Protein AF-A0A225VS26-F1 (afdb_monomer_lite)

Secondary structure (DSSP, 8-state):
-----------SHHHHHHHHHHHHHHHTT----EE------SSHHHHHHHHHHHHHH-B---S-SS---SEEEEEETTEEEEEEE------SSS----B---GGG--STT---EEEEEEEEE--TTS-PEEEEEEEEEESSHHHHHHHHHHHHHH---SS-EEEEETTS-EEGGGGGGGBTT-TTHHHHHHHHH--HHHHHHHHHHHHHHHHHHHTT-

pLDDT: mean 71.4, std 17.53, range [31.52, 94.75]

Foldseek 3Di:
DDDDDDDDDPPPPVVVVVVVVVVVVVVVPPPQPKDAAAFQDPDVVVVVVSLVVQLVFFDDDDPPPVPDPQWDFDDDPQDGPDIGGRDRDCPPDDRPPGGFDALVPPPDDQQFWKWWWFWDWDDDPPDDTDIRIGTDHTHNAPVVSLVVQVVCVVVDPPVTFIFMGTHRDMDGPVCRVCRTSPDPCNNVVCCVVVVCPVVVVVVVVVVVVVVVVVVVVD

Sequence (218 aa):
MSISLSSAKSRSAKSATDQLRKVAAAVYATEFTRFRVFGKFRNIDEALGLFRQICSVEKTAGVEDGRNCSRFAIYKEDEMTMALENYPSVNGDVEPKAAQFRAADLLQATGQRFACVSVSLQSSATCMEAIVVHVYQCFPTPQSAVRFARQVAATLLAPTALSIVPLFEWIALAELERFDARNNDLEQELERRGGSESTWKARKDAIKKSVVHKMANI

Radius of gyration: 24.78 Å; chains: 1; bounding box: 82×50×85 Å

Structure (mmCIF, N/CA/C/O backbone):
data_AF-A0A225VS26-F1
#
_entry.id   AF-A0A225VS26-F1
#
loop_
_atom_site.group_PDB
_atom_site.id
_atom_site.type_symbol
_atom_site.label_atom_id
_atom_site.label_alt_id
_atom_site.label_comp_id
_atom_site.label_asym_id
_atom_site.label_entity_id
_atom_site.label_seq_id
_atom_site.pdbx_PDB_ins_code
_atom_site.Cartn_x
_atom_site.Cartn_y
_atom_site.Cartn_z
_atom_site.occupancy
_atom_site.B_iso_or_equiv
_atom_site.auth_seq_id
_atom_site.auth_comp_id
_atom_site.auth_asym_id
_atom_site.auth_atom_id
_atom_site.pdbx_PDB_model_num
ATOM 1 N N . MET A 1 1 ? 67.094 -0.313 52.840 1.00 40.06 1 MET A N 1
ATOM 2 C CA . MET A 1 1 ? 66.867 -0.302 51.379 1.00 40.06 1 MET A CA 1
ATOM 3 C C . MET A 1 1 ? 65.411 -0.656 51.143 1.00 40.06 1 MET A C 1
ATOM 5 O O . MET A 1 1 ? 64.952 -1.663 51.664 1.00 40.06 1 MET A O 1
ATOM 9 N N . SER A 1 2 ? 64.678 0.247 50.504 1.00 36.38 2 SER A N 1
ATOM 10 C CA . SER A 1 2 ? 63.216 0.267 50.431 1.00 36.38 2 SER A CA 1
ATOM 11 C C . SER A 1 2 ? 62.681 -0.728 49.401 1.00 36.38 2 SER A C 1
ATOM 13 O O . SER A 1 2 ? 63.237 -0.866 48.315 1.00 36.38 2 SER A O 1
ATOM 15 N N . ILE A 1 3 ? 61.587 -1.398 49.751 1.00 41.69 3 ILE A N 1
ATOM 16 C CA . ILE A 1 3 ? 60.857 -2.364 48.925 1.00 41.69 3 ILE A CA 1
ATOM 17 C C . ILE A 1 3 ? 59.974 -1.592 47.934 1.00 41.69 3 ILE A C 1
ATOM 19 O O . ILE A 1 3 ? 59.278 -0.655 48.323 1.00 41.69 3 ILE A O 1
ATOM 23 N N . SER A 1 4 ? 59.975 -1.967 46.656 1.00 31.52 4 SER A N 1
ATOM 24 C CA . SER A 1 4 ? 59.017 -1.467 45.662 1.00 31.52 4 SER A CA 1
ATOM 25 C C . SER A 1 4 ? 58.711 -2.569 44.651 1.00 31.52 4 SER A C 1
ATOM 27 O O . SER A 1 4 ? 59.423 -2.730 43.666 1.00 31.52 4 SER A O 1
ATOM 29 N N . LEU A 1 5 ? 57.649 -3.341 44.903 1.00 38.31 5 LEU A N 1
ATOM 30 C CA . LEU A 1 5 ? 56.990 -4.150 43.877 1.00 38.31 5 LEU A CA 1
ATOM 31 C C . LEU A 1 5 ? 55.861 -3.314 43.269 1.00 38.31 5 LEU A C 1
ATOM 33 O O . LEU A 1 5 ? 54.817 -3.108 43.887 1.00 38.31 5 LEU A O 1
ATOM 37 N N . SER A 1 6 ? 56.085 -2.809 42.059 1.00 38.88 6 SER A N 1
ATOM 38 C CA . SER A 1 6 ? 55.058 -2.142 41.268 1.00 38.88 6 SER A CA 1
ATOM 39 C C . SER A 1 6 ? 54.195 -3.175 40.537 1.00 38.88 6 SER A C 1
ATOM 41 O O . SER A 1 6 ? 54.656 -4.001 39.754 1.00 38.88 6 SER A O 1
ATOM 43 N N . SER A 1 7 ? 52.900 -3.102 40.835 1.00 42.56 7 SER A N 1
ATOM 44 C CA . SER A 1 7 ? 51.795 -3.829 40.213 1.00 42.56 7 SER A CA 1
ATOM 45 C C . SER A 1 7 ? 51.720 -3.581 38.698 1.00 42.56 7 SER A C 1
ATOM 47 O O . SER A 1 7 ? 51.490 -2.456 38.242 1.00 42.56 7 SER A O 1
ATOM 49 N N . ALA A 1 8 ? 51.866 -4.645 37.904 1.00 41.88 8 ALA A N 1
ATOM 50 C CA . ALA A 1 8 ? 51.671 -4.617 36.459 1.00 41.88 8 ALA A CA 1
ATOM 51 C C . ALA A 1 8 ? 50.245 -5.061 36.072 1.00 41.88 8 ALA A C 1
ATOM 53 O O . ALA A 1 8 ? 49.958 -6.231 35.851 1.00 41.88 8 ALA A O 1
ATOM 54 N N . LYS A 1 9 ? 49.369 -4.053 35.969 1.00 40.75 9 LYS A N 1
ATOM 55 C CA . LYS A 1 9 ? 48.334 -3.835 34.933 1.00 40.75 9 LYS A CA 1
ATOM 56 C C . LYS A 1 9 ? 47.492 -5.037 34.449 1.00 40.75 9 LYS A C 1
ATOM 58 O O . LYS A 1 9 ? 47.758 -5.628 33.408 1.00 40.75 9 LYS A O 1
ATOM 63 N N . SER A 1 10 ? 46.296 -5.170 35.024 1.00 47.94 10 SER A N 1
ATOM 64 C CA . SER A 1 10 ? 45.122 -5.864 34.460 1.00 47.94 10 SER A CA 1
ATOM 65 C C . SER A 1 10 ? 44.340 -5.018 33.425 1.00 47.94 10 SER A C 1
ATOM 67 O O . SER A 1 10 ? 43.117 -4.898 33.480 1.00 47.94 10 SER A O 1
ATOM 69 N N . ARG A 1 11 ? 45.023 -4.390 32.454 1.00 48.00 11 ARG A N 1
ATOM 70 C CA . ARG A 1 11 ? 44.378 -3.467 31.482 1.00 48.00 11 ARG A CA 1
ATOM 71 C C . ARG A 1 11 ? 43.738 -4.133 30.250 1.00 48.00 11 ARG A C 1
ATOM 73 O O . ARG A 1 11 ? 43.089 -3.438 29.480 1.00 48.00 11 ARG A O 1
ATOM 80 N N . SER A 1 12 ? 43.875 -5.448 30.068 1.00 50.03 12 SER A N 1
ATOM 81 C CA . SER A 1 12 ? 43.410 -6.144 28.850 1.00 50.03 12 SER A CA 1
ATOM 82 C C . SER A 1 12 ? 41.930 -6.580 28.895 1.00 50.03 12 SER A C 1
ATOM 84 O O . SER A 1 12 ? 41.217 -6.489 27.898 1.00 50.03 12 SER A O 1
ATOM 86 N N . ALA A 1 13 ? 41.409 -6.963 30.067 1.00 48.75 13 ALA A N 1
ATOM 87 C CA . ALA A 1 13 ? 40.081 -7.586 30.177 1.00 48.75 13 ALA A CA 1
ATOM 88 C C . ALA A 1 13 ? 38.890 -6.620 29.980 1.00 48.75 13 ALA A C 1
ATOM 90 O O . ALA A 1 13 ? 37.834 -7.037 29.501 1.00 48.75 13 ALA A O 1
ATOM 91 N N . LYS A 1 14 ? 39.051 -5.325 30.302 1.00 48.38 14 LYS A N 1
ATOM 92 C CA . LYS A 1 14 ? 38.006 -4.302 30.076 1.00 48.38 14 LYS A CA 1
ATOM 93 C C . LYS A 1 14 ? 37.801 -3.993 28.587 1.00 48.38 14 LYS A C 1
ATOM 95 O O . LYS A 1 14 ? 36.677 -3.781 28.159 1.00 48.38 14 LYS A O 1
ATOM 100 N N . SER A 1 15 ? 38.867 -4.054 27.787 1.00 60.41 15 SER A N 1
ATOM 101 C CA . SER A 1 15 ? 38.802 -3.799 26.340 1.00 60.41 15 SER A CA 1
ATOM 102 C C . SER A 1 15 ? 38.049 -4.907 25.600 1.00 60.41 15 SER A C 1
ATOM 104 O O . SER A 1 15 ? 37.189 -4.625 24.772 1.00 60.41 15 SER A O 1
ATOM 106 N N . ALA A 1 16 ? 38.312 -6.172 25.945 1.00 55.41 16 ALA A N 1
ATOM 107 C CA . ALA A 1 16 ? 37.645 -7.316 25.324 1.00 55.41 16 ALA A CA 1
ATOM 108 C C . ALA A 1 16 ? 36.151 -7.385 25.676 1.00 55.41 16 ALA A C 1
ATOM 110 O O . ALA A 1 16 ? 35.332 -7.702 24.823 1.00 55.41 16 ALA A O 1
ATOM 111 N N . THR A 1 17 ? 35.773 -7.040 26.910 1.00 58.41 17 THR A N 1
ATOM 112 C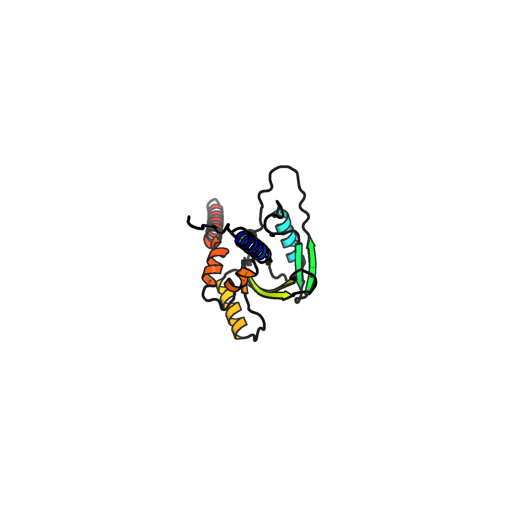 CA . THR A 1 17 ? 34.362 -6.996 27.326 1.00 58.41 17 THR A CA 1
ATOM 113 C C . THR A 1 17 ? 33.609 -5.811 26.727 1.00 58.41 17 THR A C 1
ATOM 115 O O . THR A 1 17 ? 32.454 -5.976 26.348 1.00 58.41 17 THR A O 1
ATOM 118 N N . ASP A 1 18 ? 34.249 -4.652 26.549 1.00 55.34 18 ASP A N 1
ATOM 119 C CA . ASP A 1 18 ? 33.650 -3.523 25.827 1.00 55.34 18 ASP A CA 1
ATOM 120 C C . ASP A 1 18 ? 33.575 -3.771 24.313 1.00 55.34 18 ASP A C 1
ATOM 122 O O . ASP A 1 18 ? 32.610 -3.350 23.677 1.00 55.34 18 ASP A O 1
ATOM 126 N N . GLN A 1 19 ? 34.530 -4.505 23.733 1.00 60.34 19 GLN A N 1
ATOM 127 C CA . GLN A 1 19 ? 34.449 -4.980 22.350 1.00 60.34 19 GLN A CA 1
ATOM 128 C C . GLN A 1 19 ? 33.346 -6.020 22.180 1.00 60.34 19 GLN A C 1
ATOM 130 O O . GLN A 1 19 ? 32.545 -5.879 21.269 1.00 60.34 19 GLN A O 1
ATOM 135 N N . LEU A 1 20 ? 33.226 -7.000 23.078 1.00 55.78 20 LEU A N 1
ATOM 136 C CA . LEU A 1 20 ? 32.129 -7.968 23.058 1.00 55.78 20 LEU A CA 1
ATOM 137 C C . LEU A 1 20 ? 30.778 -7.303 23.321 1.00 55.78 20 LEU A C 1
ATOM 139 O O . LEU A 1 20 ? 29.797 -7.711 22.721 1.00 55.78 20 LEU A O 1
ATOM 143 N N . ARG A 1 21 ? 30.708 -6.246 24.142 1.00 55.06 21 ARG A N 1
ATOM 144 C CA . ARG A 1 21 ? 29.482 -5.459 24.340 1.00 55.06 21 ARG A CA 1
ATOM 145 C C . ARG A 1 21 ? 29.160 -4.588 23.123 1.00 55.06 21 ARG A C 1
ATOM 147 O O . ARG A 1 21 ? 27.991 -4.465 22.792 1.00 55.06 21 ARG A O 1
ATOM 154 N N . LYS A 1 22 ? 30.158 -4.037 22.419 1.00 51.69 22 LYS A N 1
ATOM 155 C CA . LYS A 1 22 ? 29.975 -3.351 21.124 1.00 51.69 22 LYS A CA 1
ATOM 156 C C . LYS A 1 22 ? 29.570 -4.307 20.008 1.00 51.69 22 LYS A C 1
ATOM 158 O O . LYS A 1 22 ? 28.721 -3.951 19.208 1.00 51.69 22 LYS A O 1
ATOM 163 N N . VAL A 1 23 ? 30.153 -5.502 19.964 1.00 51.91 23 VAL A N 1
ATOM 164 C CA . VAL A 1 23 ? 29.809 -6.555 19.003 1.00 51.91 23 VAL A CA 1
ATOM 165 C C . VAL A 1 23 ? 28.427 -7.110 19.327 1.00 51.91 23 VAL A C 1
ATOM 167 O O . VAL A 1 23 ? 27.612 -7.206 18.429 1.00 51.91 23 VAL A O 1
ATOM 170 N N . ALA A 1 24 ? 28.098 -7.357 20.596 1.00 46.38 24 ALA A N 1
ATOM 171 C CA . ALA A 1 24 ? 26.749 -7.733 21.011 1.00 46.38 24 ALA A CA 1
ATOM 172 C C . ALA A 1 24 ? 25.741 -6.617 20.700 1.00 46.38 24 ALA A C 1
ATOM 174 O O . ALA A 1 24 ? 24.698 -6.899 20.134 1.00 46.38 24 ALA A O 1
ATOM 175 N N . ALA A 1 25 ? 26.057 -5.346 20.969 1.00 47.25 25 ALA A N 1
ATOM 176 C CA . ALA A 1 25 ? 25.207 -4.214 20.592 1.00 47.25 25 ALA A CA 1
ATOM 177 C C . ALA A 1 25 ? 25.072 -4.046 19.067 1.00 47.25 25 ALA A C 1
ATOM 179 O O . ALA A 1 25 ? 24.022 -3.619 18.607 1.00 47.25 25 ALA A O 1
ATOM 180 N N . ALA A 1 26 ? 26.091 -4.409 18.281 1.00 46.53 26 ALA A N 1
ATOM 181 C CA . ALA A 1 26 ? 26.009 -4.465 16.821 1.00 46.53 26 ALA A CA 1
ATOM 182 C C . ALA A 1 26 ? 25.180 -5.669 16.330 1.00 46.53 26 ALA A C 1
ATOM 184 O O . ALA A 1 26 ? 24.470 -5.563 15.334 1.00 46.53 26 ALA A O 1
ATOM 185 N N . VAL A 1 27 ? 25.214 -6.789 17.058 1.00 43.41 27 VAL A N 1
ATOM 186 C CA . VAL A 1 27 ? 24.408 -7.992 16.797 1.00 43.41 27 VAL A CA 1
ATOM 187 C C . VAL A 1 27 ? 22.938 -7.778 17.193 1.00 43.41 27 VAL A C 1
ATOM 189 O O . VAL A 1 27 ? 22.059 -8.272 16.503 1.00 43.41 27 VAL A O 1
ATOM 192 N N . TYR A 1 28 ? 22.644 -6.959 18.209 1.00 41.62 28 TYR A N 1
ATOM 193 C CA . TYR A 1 28 ? 21.277 -6.550 18.578 1.00 41.62 28 TYR A CA 1
ATOM 194 C C . TYR A 1 28 ? 20.742 -5.340 17.782 1.00 41.62 28 TYR A C 1
ATOM 196 O O . TYR A 1 28 ? 19.640 -4.873 18.055 1.00 41.62 28 TYR A O 1
ATOM 204 N N . ALA A 1 29 ? 21.495 -4.813 16.808 1.00 44.03 29 ALA A N 1
ATOM 205 C CA . ALA A 1 29 ? 21.117 -3.636 16.013 1.00 44.03 29 ALA A CA 1
ATOM 206 C C . ALA A 1 29 ? 20.951 -3.932 14.510 1.00 44.03 29 ALA A C 1
ATOM 208 O O . ALA A 1 29 ? 21.054 -3.020 13.690 1.00 44.03 29 ALA A O 1
ATOM 209 N N . THR A 1 30 ? 20.725 -5.193 14.128 1.00 46.78 30 THR A N 1
ATOM 210 C CA . THR A 1 30 ? 20.613 -5.607 12.715 1.00 46.78 30 THR A CA 1
ATOM 211 C C . THR A 1 30 ? 19.291 -6.282 12.348 1.00 46.78 30 THR A C 1
ATOM 213 O O . THR A 1 30 ? 19.215 -6.960 11.331 1.00 46.78 30 THR A O 1
ATOM 216 N N . GLU A 1 31 ? 18.205 -6.017 13.074 1.00 52.66 31 GLU A N 1
ATOM 217 C CA . GLU A 1 31 ? 16.851 -6.309 12.579 1.00 52.66 31 GLU A CA 1
ATOM 218 C C . GLU A 1 31 ? 16.218 -5.043 11.995 1.00 52.66 31 GLU A C 1
ATOM 220 O O . GLU A 1 31 ? 15.354 -4.390 12.575 1.00 52.66 31 GLU A O 1
ATOM 225 N N . PHE A 1 32 ? 16.668 -4.665 10.796 1.00 60.31 32 PHE A N 1
ATOM 226 C CA . PHE A 1 32 ? 15.972 -3.666 9.984 1.00 60.31 32 PHE A CA 1
ATOM 227 C C . PHE A 1 32 ? 14.863 -4.338 9.178 1.00 60.31 32 PHE A C 1
ATOM 229 O O . PHE A 1 32 ? 14.854 -4.250 7.947 1.00 60.31 32 PHE A O 1
ATOM 236 N N . THR A 1 33 ? 13.933 -5.027 9.841 1.00 76.62 33 THR A N 1
ATOM 237 C CA . THR A 1 33 ? 12.775 -5.572 9.135 1.00 76.62 33 THR A CA 1
ATOM 238 C C . THR A 1 33 ? 11.993 -4.387 8.562 1.00 76.62 33 THR A C 1
ATOM 240 O O . THR A 1 33 ? 11.572 -3.465 9.272 1.00 76.62 33 THR A O 1
ATOM 243 N N . ARG A 1 34 ? 11.898 -4.346 7.233 1.00 82.12 34 ARG A N 1
ATOM 244 C CA . ARG A 1 34 ? 11.289 -3.261 6.463 1.00 82.12 34 ARG A CA 1
ATOM 245 C C . ARG A 1 34 ? 10.171 -3.824 5.611 1.00 82.12 34 ARG A C 1
ATOM 247 O O . ARG A 1 34 ? 10.271 -4.931 5.094 1.00 82.12 34 ARG A O 1
ATOM 254 N N . PHE A 1 35 ? 9.132 -3.029 5.417 1.00 86.00 35 PHE A N 1
ATOM 255 C CA . PHE A 1 35 ? 8.027 -3.369 4.533 1.00 86.00 35 PHE A CA 1
ATOM 256 C C . PHE A 1 35 ? 7.648 -2.173 3.661 1.00 86.00 35 PHE A C 1
ATOM 258 O O . PHE A 1 35 ? 8.088 -1.045 3.882 1.00 86.00 35 PHE A O 1
ATOM 265 N N . ARG A 1 36 ? 6.835 -2.439 2.642 1.00 87.56 36 ARG A N 1
ATOM 266 C CA . ARG A 1 36 ? 6.352 -1.464 1.667 1.00 87.56 36 ARG A CA 1
ATOM 267 C C . ARG A 1 36 ? 4.917 -1.807 1.317 1.00 87.56 36 ARG A C 1
ATOM 269 O O . ARG A 1 36 ? 4.586 -2.976 1.141 1.00 87.56 36 ARG A O 1
ATOM 276 N N . VAL A 1 37 ? 4.080 -0.786 1.171 1.00 90.00 37 VAL A N 1
ATOM 277 C CA . VAL A 1 37 ? 2.688 -0.949 0.743 1.00 90.00 37 VAL A CA 1
ATOM 278 C C . VAL A 1 37 ? 2.526 -0.353 -0.646 1.00 90.00 37 VAL A C 1
ATOM 280 O O . VAL A 1 37 ? 2.965 0.764 -0.910 1.00 90.00 37 VAL A O 1
ATOM 283 N N . PHE A 1 38 ? 1.905 -1.113 -1.541 1.00 87.56 38 PHE A N 1
ATOM 284 C CA . PHE A 1 38 ? 1.703 -0.724 -2.940 1.00 87.56 38 PHE A CA 1
ATOM 285 C C . PHE A 1 38 ? 0.286 -0.240 -3.229 1.00 87.56 38 PHE A C 1
ATOM 287 O O . PHE A 1 38 ? 0.066 0.514 -4.172 1.00 87.56 38 PHE A O 1
ATOM 294 N N . GLY A 1 39 ? -0.672 -0.661 -2.406 1.00 88.25 39 GLY A N 1
ATOM 295 C CA . GLY A 1 39 ? -2.071 -0.283 -2.519 1.00 88.25 39 GLY A CA 1
ATOM 296 C C . GLY A 1 39 ? -2.995 -1.367 -1.978 1.00 88.25 39 GLY A C 1
ATOM 297 O O . GLY A 1 39 ? -2.544 -2.399 -1.481 1.00 88.25 39 GLY A O 1
ATOM 298 N N . LYS A 1 40 ? -4.300 -1.116 -2.099 1.00 86.62 40 LYS A N 1
ATOM 299 C CA . LYS A 1 40 ? -5.371 -2.075 -1.825 1.00 86.62 40 LYS A CA 1
ATOM 300 C C . LYS A 1 40 ? -6.192 -2.252 -3.096 1.00 86.62 40 LYS A C 1
ATOM 302 O O . LYS A 1 40 ? -6.970 -1.368 -3.452 1.00 86.62 40 LYS A O 1
ATOM 307 N N . PHE A 1 41 ? -6.010 -3.382 -3.770 1.00 83.00 41 PHE A N 1
ATOM 308 C CA . PHE A 1 41 ? -6.662 -3.679 -5.045 1.00 83.00 41 PHE A CA 1
ATOM 309 C C . PHE A 1 41 ? -7.837 -4.620 -4.818 1.00 83.00 41 PHE A C 1
ATOM 311 O O . PHE A 1 41 ? -7.721 -5.605 -4.093 1.00 83.00 41 PHE A O 1
ATOM 318 N N . ARG A 1 42 ? -8.981 -4.310 -5.431 1.00 82.25 42 ARG A N 1
ATOM 319 C CA . ARG A 1 42 ? -10.130 -5.231 -5.463 1.00 82.25 42 ARG A CA 1
ATOM 320 C C . ARG A 1 42 ? -10.009 -6.227 -6.612 1.00 82.25 42 ARG A C 1
ATOM 322 O O . ARG A 1 42 ? -10.526 -7.334 -6.509 1.00 82.25 42 ARG A O 1
ATOM 329 N N . ASN A 1 43 ? -9.343 -5.817 -7.690 1.00 85.19 43 ASN A N 1
ATOM 330 C CA . ASN A 1 43 ? -9.121 -6.621 -8.879 1.00 85.19 43 ASN A CA 1
ATOM 331 C C . ASN A 1 43 ? -7.655 -7.082 -8.942 1.00 85.19 43 ASN A C 1
ATOM 333 O O . 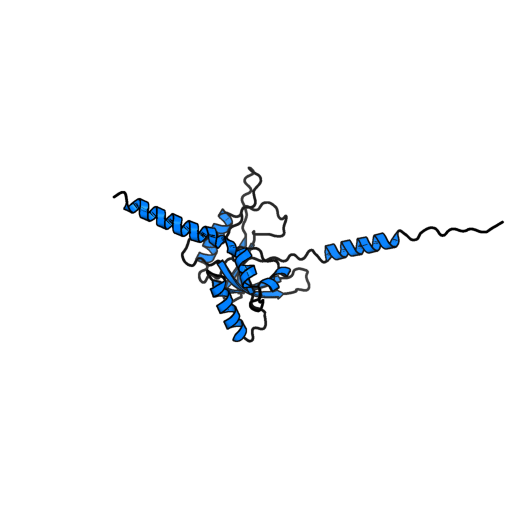ASN A 1 43 ? -6.732 -6.271 -8.860 1.00 85.19 43 ASN A O 1
ATOM 337 N N . ILE A 1 44 ? -7.448 -8.387 -9.113 1.00 86.88 44 ILE A N 1
ATOM 338 C CA . ILE A 1 44 ? -6.122 -8.989 -9.271 1.00 86.88 44 ILE A CA 1
ATOM 339 C C . ILE A 1 44 ? -5.395 -8.475 -10.521 1.00 86.88 44 ILE A C 1
ATOM 341 O O . ILE A 1 44 ? -4.183 -8.286 -10.479 1.00 86.88 44 ILE A O 1
ATOM 345 N N . ASP A 1 4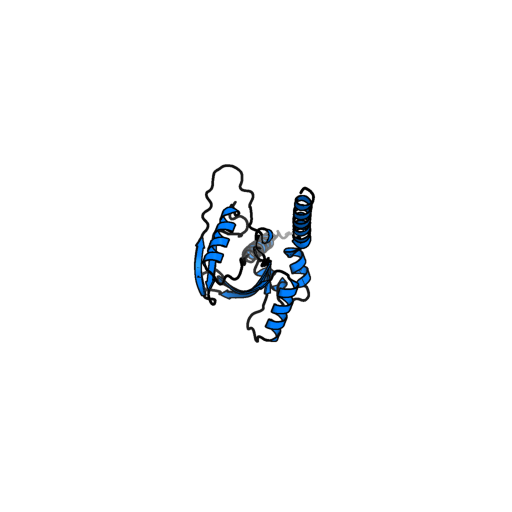5 ? -6.117 -8.160 -11.599 1.00 89.62 45 ASP A N 1
ATOM 346 C CA . ASP A 1 45 ? -5.528 -7.638 -12.836 1.00 89.62 45 ASP A CA 1
ATOM 347 C C . ASP A 1 45 ? -4.895 -6.257 -12.631 1.00 89.62 45 ASP A C 1
ATOM 349 O O . ASP A 1 45 ? -3.851 -5.960 -13.212 1.00 89.62 45 ASP A O 1
ATOM 353 N N . GLU A 1 46 ? -5.478 -5.427 -11.760 1.00 86.56 46 GLU A N 1
ATOM 354 C CA . GLU A 1 46 ? -4.901 -4.133 -11.379 1.00 86.56 46 GLU A CA 1
ATOM 355 C C . GLU A 1 46 ? -3.599 -4.328 -10.594 1.00 86.56 46 GLU A C 1
ATOM 357 O O . GLU A 1 46 ? -2.602 -3.662 -10.879 1.00 86.56 46 GLU A O 1
ATOM 362 N N . ALA A 1 47 ? -3.582 -5.279 -9.652 1.00 88.25 47 ALA A N 1
ATOM 363 C CA . ALA A 1 47 ? -2.386 -5.615 -8.883 1.00 88.25 47 ALA A CA 1
ATOM 364 C C . ALA A 1 47 ? -1.265 -6.157 -9.788 1.00 88.25 47 ALA A C 1
ATOM 366 O O . ALA A 1 47 ? -0.114 -5.736 -9.669 1.00 88.25 47 ALA A O 1
ATOM 367 N N . LEU A 1 48 ? -1.602 -7.035 -10.740 1.00 90.62 48 LEU A N 1
ATOM 368 C CA . LEU A 1 48 ? -0.665 -7.559 -11.737 1.00 90.62 48 LEU A CA 1
ATOM 369 C C . LEU A 1 48 ? -0.167 -6.467 -12.690 1.00 90.62 48 LEU A C 1
ATOM 371 O O . LEU A 1 48 ? 1.018 -6.427 -13.023 1.00 90.62 48 LEU A O 1
ATOM 375 N N . GLY A 1 49 ? -1.051 -5.568 -13.124 1.00 89.81 49 GLY A N 1
ATOM 376 C CA . GLY A 1 49 ? -0.692 -4.408 -13.935 1.00 89.81 49 GLY A CA 1
ATOM 377 C C . GLY A 1 49 ? 0.312 -3.507 -13.219 1.00 89.81 49 GLY A C 1
ATOM 378 O O . GLY A 1 49 ? 1.333 -3.142 -13.804 1.00 89.81 49 GLY A O 1
ATOM 379 N N . LEU A 1 50 ? 0.069 -3.214 -11.939 1.00 87.44 50 LEU A N 1
ATOM 380 C CA . LEU A 1 50 ? 0.980 -2.421 -11.120 1.00 87.44 50 LEU A CA 1
ATOM 381 C C . LEU A 1 50 ? 2.319 -3.135 -10.898 1.00 87.44 50 LEU A C 1
ATOM 383 O O . LEU A 1 50 ? 3.365 -2.513 -11.068 1.00 87.44 50 LEU A O 1
ATOM 387 N N . PHE A 1 51 ? 2.306 -4.436 -10.588 1.00 88.81 51 PHE A N 1
ATOM 388 C CA . PHE A 1 51 ? 3.529 -5.235 -10.459 1.00 88.81 51 PHE A CA 1
ATOM 389 C C . PHE A 1 51 ? 4.405 -5.121 -11.715 1.00 88.81 51 PHE A C 1
ATOM 391 O O . PHE A 1 51 ? 5.584 -4.793 -11.607 1.00 88.81 51 PHE A O 1
ATOM 398 N N . ARG A 1 52 ? 3.826 -5.258 -12.916 1.00 89.12 52 ARG A N 1
ATOM 399 C CA . ARG A 1 52 ? 4.566 -5.090 -14.183 1.00 89.12 52 ARG A CA 1
ATOM 400 C C . ARG A 1 52 ? 5.158 -3.687 -14.347 1.00 89.12 52 ARG A C 1
ATOM 402 O O . ARG A 1 52 ? 6.289 -3.562 -14.810 1.00 89.12 52 ARG A O 1
ATOM 409 N N . GLN A 1 53 ? 4.424 -2.637 -13.967 1.00 87.38 53 GLN A N 1
ATOM 410 C CA . GLN A 1 53 ? 4.942 -1.262 -13.998 1.00 87.38 53 GLN A CA 1
ATOM 411 C C . GLN A 1 53 ? 6.150 -1.105 -13.072 1.00 87.38 53 GLN A C 1
ATOM 413 O O . GLN A 1 53 ? 7.163 -0.537 -13.476 1.00 87.38 53 GLN A O 1
ATOM 418 N N . ILE A 1 54 ? 6.076 -1.662 -11.864 1.00 85.94 54 ILE A N 1
ATOM 419 C CA . ILE A 1 54 ? 7.180 -1.627 -10.905 1.00 85.94 54 ILE A CA 1
ATOM 420 C C . ILE A 1 54 ? 8.384 -2.385 -11.458 1.00 85.94 54 ILE A C 1
ATOM 422 O O . ILE A 1 54 ? 9.473 -1.821 -11.493 1.00 85.94 54 ILE A O 1
ATOM 426 N N . CYS A 1 55 ? 8.195 -3.598 -11.984 1.00 86.00 55 CYS A N 1
ATOM 427 C CA . CYS A 1 55 ? 9.272 -4.380 -12.598 1.00 86.00 55 CYS A CA 1
ATOM 428 C C . CYS A 1 55 ? 9.933 -3.672 -13.790 1.00 86.00 55 CYS A C 1
ATOM 430 O O . CYS A 1 55 ? 11.119 -3.866 -14.029 1.00 86.00 55 CYS A O 1
ATOM 432 N N . SER A 1 56 ? 9.195 -2.837 -14.530 1.00 84.81 56 SER A N 1
ATOM 433 C CA . SER A 1 56 ? 9.763 -2.072 -15.650 1.00 84.81 56 SER A CA 1
ATOM 434 C C . SER A 1 56 ? 10.713 -0.949 -15.211 1.00 84.81 56 SER A C 1
ATOM 436 O O . SER A 1 56 ? 11.580 -0.536 -15.984 1.00 84.81 56 SER A O 1
ATOM 438 N N . VAL A 1 57 ? 10.558 -0.459 -13.976 1.00 80.88 57 VAL A N 1
ATOM 439 C CA . VAL A 1 57 ? 11.335 0.656 -13.417 1.00 80.88 57 VAL A CA 1
ATOM 440 C C . VAL A 1 57 ? 12.420 0.155 -12.473 1.00 80.88 57 VAL A C 1
ATOM 442 O O . VAL A 1 57 ? 13.550 0.641 -12.524 1.00 80.88 57 VAL A O 1
ATOM 445 N N . GLU A 1 58 ? 12.090 -0.801 -11.607 1.00 80.38 58 GLU A N 1
ATOM 446 C CA . GLU A 1 58 ? 12.979 -1.264 -10.550 1.00 80.38 58 GLU A CA 1
ATOM 447 C C . GLU A 1 58 ? 14.059 -2.190 -11.096 1.00 80.38 58 GLU A C 1
ATOM 449 O O . GLU A 1 58 ? 13.840 -3.371 -11.360 1.00 80.38 58 GLU A O 1
ATOM 454 N N . LYS A 1 59 ? 15.256 -1.617 -11.237 1.00 72.75 59 LYS A N 1
ATOM 455 C CA . LYS A 1 59 ? 16.487 -2.325 -11.578 1.00 72.75 59 LYS A CA 1
ATOM 456 C C . LYS A 1 59 ? 17.294 -2.495 -10.302 1.00 72.75 59 LYS A C 1
ATOM 458 O O . LYS A 1 59 ? 17.761 -1.516 -9.720 1.00 72.75 59 LYS A O 1
ATOM 463 N N . THR A 1 60 ? 17.403 -3.728 -9.832 1.00 62.66 60 THR A N 1
ATOM 464 C CA . THR A 1 60 ? 18.068 -4.038 -8.569 1.00 62.66 60 THR A CA 1
ATOM 465 C C . THR A 1 60 ? 19.581 -3.966 -8.762 1.00 62.66 60 THR A C 1
ATOM 467 O O . THR A 1 60 ? 20.157 -4.794 -9.461 1.00 62.66 60 THR A O 1
ATOM 470 N N . ALA A 1 61 ? 20.236 -2.990 -8.139 1.00 51.50 61 ALA A N 1
ATOM 471 C CA . ALA A 1 61 ? 21.663 -3.068 -7.855 1.00 51.50 61 ALA A CA 1
ATOM 472 C C . ALA A 1 61 ? 21.823 -3.471 -6.400 1.00 51.50 61 ALA A C 1
ATOM 474 O O . ALA A 1 61 ? 21.449 -2.687 -5.537 1.00 51.50 61 ALA A O 1
ATOM 475 N N . GLY A 1 62 ? 22.361 -4.669 -6.164 1.00 52.00 62 GLY A N 1
ATOM 476 C CA . GLY A 1 62 ? 22.905 -5.080 -4.871 1.00 52.00 62 GLY A CA 1
ATOM 477 C C . GLY A 1 62 ? 21.891 -5.181 -3.727 1.00 52.00 62 GLY A C 1
ATOM 478 O O . GLY A 1 62 ? 21.110 -4.283 -3.433 1.00 52.00 62 GLY A O 1
ATOM 479 N N . VAL A 1 63 ? 21.939 -6.284 -2.991 1.00 53.41 63 VAL A N 1
ATOM 480 C CA . VAL A 1 63 ? 21.222 -6.445 -1.716 1.00 53.41 63 VAL A CA 1
ATOM 481 C C . VAL A 1 63 ? 21.967 -5.663 -0.618 1.00 53.41 63 VAL A C 1
ATOM 483 O O . VAL A 1 63 ? 22.298 -6.215 0.421 1.00 53.41 63 VAL A O 1
ATOM 486 N N . GLU A 1 64 ? 22.311 -4.394 -0.849 1.00 52.81 64 GLU A N 1
ATOM 487 C CA . GLU A 1 64 ? 23.225 -3.670 0.052 1.00 52.81 64 GLU A CA 1
ATOM 488 C C . GLU A 1 64 ? 22.526 -2.943 1.209 1.00 52.81 64 GLU A C 1
ATOM 490 O O . GLU A 1 64 ? 23.195 -2.485 2.120 1.00 52.81 64 GLU A O 1
ATOM 495 N N . ASP A 1 65 ? 21.189 -2.909 1.265 1.00 55.00 65 ASP A N 1
ATOM 496 C CA . ASP A 1 65 ? 20.475 -2.128 2.295 1.00 55.00 65 ASP A CA 1
ATOM 497 C C . ASP A 1 65 ? 19.182 -2.781 2.826 1.00 55.00 65 ASP A C 1
ATOM 499 O O . ASP A 1 65 ? 18.281 -2.102 3.331 1.00 55.00 65 ASP A O 1
ATOM 503 N N . GLY A 1 66 ? 19.013 -4.099 2.674 1.00 56.44 66 GLY A N 1
ATOM 504 C CA . GLY A 1 66 ? 17.784 -4.787 3.111 1.00 56.44 66 GLY A CA 1
ATOM 505 C C . GLY A 1 66 ? 16.513 -4.338 2.365 1.00 56.44 66 GLY A C 1
ATOM 506 O O . GLY A 1 66 ? 15.398 -4.583 2.816 1.00 56.44 66 GLY A O 1
ATOM 507 N N . ARG A 1 67 ? 16.664 -3.666 1.216 1.00 67.25 67 ARG A N 1
ATOM 508 C CA . ARG A 1 67 ? 15.576 -3.226 0.325 1.00 67.25 67 ARG A CA 1
ATOM 509 C C . ARG A 1 67 ? 15.362 -4.245 -0.788 1.00 67.25 67 ARG A C 1
ATOM 511 O O . ARG A 1 67 ? 15.525 -3.934 -1.965 1.00 67.25 67 ARG A O 1
ATOM 518 N N . ASN A 1 68 ? 15.046 -5.483 -0.416 1.00 71.19 68 ASN A N 1
ATOM 519 C CA . ASN A 1 68 ? 14.748 -6.503 -1.411 1.00 71.19 68 ASN A CA 1
ATOM 520 C C . ASN A 1 68 ? 13.366 -6.239 -2.030 1.00 71.19 68 ASN A C 1
ATOM 522 O O . ASN A 1 68 ? 12.339 -6.504 -1.411 1.00 71.19 68 ASN A O 1
ATOM 526 N N . CYS A 1 69 ? 13.345 -5.720 -3.256 1.00 73.06 69 CYS A N 1
ATOM 527 C CA . CYS A 1 69 ? 12.128 -5.526 -4.037 1.00 73.06 69 CYS A CA 1
ATOM 528 C C . CYS A 1 69 ? 11.810 -6.696 -4.978 1.00 73.06 69 CYS A C 1
ATOM 530 O O . CYS A 1 69 ? 10.987 -6.536 -5.873 1.00 73.06 69 CYS A O 1
ATOM 532 N N . SER A 1 70 ? 12.445 -7.862 -4.817 1.00 77.31 70 SER A N 1
ATOM 533 C CA . SER A 1 70 ? 12.141 -9.012 -5.666 1.00 77.31 70 SER A CA 1
ATOM 534 C C . SER A 1 70 ? 10.769 -9.595 -5.352 1.00 77.31 70 SER A C 1
ATOM 536 O O . SER A 1 70 ? 10.114 -10.048 -6.274 1.00 77.31 70 SER A O 1
ATOM 538 N N . ARG A 1 71 ? 10.283 -9.558 -4.104 1.00 82.75 71 ARG A N 1
ATOM 539 C CA . ARG A 1 71 ? 9.053 -10.263 -3.697 1.00 82.75 71 ARG A CA 1
ATOM 540 C C . ARG A 1 71 ? 7.896 -9.337 -3.353 1.00 82.75 71 ARG A C 1
ATOM 542 O O . ARG A 1 71 ? 8.062 -8.345 -2.649 1.00 82.75 71 ARG A O 1
ATOM 549 N N . PHE A 1 72 ? 6.705 -9.728 -3.795 1.00 87.00 72 PHE A N 1
ATOM 550 C CA . PHE A 1 72 ? 5.451 -9.013 -3.584 1.00 87.00 72 PHE A CA 1
ATOM 551 C C . PHE A 1 72 ? 4.391 -10.002 -3.127 1.00 87.00 72 PHE A C 1
ATOM 553 O O . PHE A 1 72 ? 4.073 -10.945 -3.845 1.00 87.00 72 PHE A O 1
ATOM 560 N N . ALA A 1 73 ? 3.821 -9.776 -1.950 1.00 88.00 73 ALA A N 1
ATOM 561 C CA . ALA A 1 73 ? 2.686 -10.549 -1.471 1.00 88.00 73 ALA A CA 1
ATOM 562 C C . ALA A 1 73 ? 1.379 -9.840 -1.848 1.00 88.00 73 ALA A C 1
ATOM 564 O O . ALA A 1 73 ? 1.245 -8.627 -1.671 1.00 88.00 73 ALA A O 1
ATOM 565 N N . ILE A 1 74 ? 0.416 -10.601 -2.359 1.00 87.38 74 ILE A N 1
ATOM 566 C CA . ILE A 1 74 ? -0.934 -10.137 -2.671 1.00 87.38 74 ILE A CA 1
ATOM 567 C C . ILE A 1 74 ? -1.895 -10.801 -1.699 1.00 87.38 74 ILE A C 1
ATOM 569 O O . ILE A 1 74 ? -1.967 -12.027 -1.602 1.00 87.38 74 ILE A O 1
ATOM 573 N N . TYR A 1 75 ? -2.651 -9.960 -1.004 1.00 83.50 75 TYR A N 1
ATOM 574 C CA . TYR A 1 75 ? -3.639 -10.372 -0.022 1.00 83.50 75 TYR A CA 1
ATOM 575 C C . TYR A 1 75 ? -5.050 -10.132 -0.549 1.00 83.50 75 TYR A C 1
ATOM 577 O O . TYR A 1 75 ? -5.308 -9.134 -1.228 1.00 83.50 75 TYR A O 1
ATOM 585 N N . LYS A 1 76 ? -5.965 -11.027 -0.189 1.00 82.88 76 LYS A N 1
ATOM 586 C CA . LYS A 1 76 ? -7.407 -10.861 -0.361 1.00 82.88 76 LYS A CA 1
ATOM 587 C C . LYS A 1 76 ? -8.065 -11.299 0.939 1.00 82.88 76 LYS A C 1
ATOM 589 O O . LYS A 1 76 ? -7.775 -12.391 1.400 1.00 82.88 76 LYS A O 1
ATOM 594 N N . GLU A 1 77 ? -8.926 -10.452 1.507 1.00 80.88 77 GLU A N 1
ATOM 595 C CA . GLU A 1 77 ? -9.612 -10.756 2.780 1.00 80.88 77 GLU A CA 1
ATOM 596 C C . GLU A 1 77 ? -8.621 -11.192 3.878 1.00 80.88 77 GLU A C 1
ATOM 598 O O . GLU A 1 77 ? -8.873 -12.116 4.634 1.00 80.88 77 GLU A O 1
ATOM 603 N N . ASP A 1 78 ? -7.469 -10.515 3.931 1.00 71.56 78 ASP A N 1
ATOM 604 C CA . ASP A 1 78 ? -6.404 -10.686 4.933 1.00 71.56 78 ASP A CA 1
ATOM 605 C C . ASP A 1 78 ? -5.601 -11.986 4.839 1.00 71.56 78 ASP A C 1
ATOM 607 O O . ASP A 1 78 ? -4.618 -12.170 5.559 1.00 71.56 78 ASP A O 1
ATOM 611 N N . GLU A 1 79 ? -5.918 -12.823 3.856 1.00 79.56 79 GLU A N 1
ATOM 612 C CA . GLU A 1 79 ? -5.158 -14.017 3.516 1.00 79.56 79 GLU A CA 1
ATOM 613 C C . GLU A 1 79 ? -4.232 -13.756 2.325 1.00 79.56 79 GLU A C 1
ATOM 615 O O . GLU A 1 79 ? -4.614 -13.136 1.323 1.00 79.56 79 GLU A O 1
ATOM 620 N N . MET A 1 80 ? -2.984 -14.227 2.419 1.00 83.38 80 MET A N 1
ATOM 621 C CA . MET A 1 80 ? -2.059 -14.178 1.289 1.00 83.38 80 MET A CA 1
ATOM 622 C C . MET A 1 80 ? -2.549 -15.149 0.215 1.00 83.38 80 MET A C 1
ATOM 624 O O . MET A 1 80 ? -2.541 -16.360 0.404 1.00 83.38 80 MET A O 1
ATOM 628 N N . THR A 1 81 ? -2.931 -14.611 -0.938 1.00 87.25 81 THR A N 1
ATOM 629 C CA . THR A 1 81 ? -3.445 -15.406 -2.063 1.00 87.25 81 THR A CA 1
ATOM 630 C C . THR A 1 81 ? -2.380 -15.711 -3.104 1.00 87.25 81 THR A C 1
ATOM 632 O O . THR A 1 81 ? -2.483 -16.709 -3.813 1.00 87.25 81 THR A O 1
ATOM 635 N N . MET A 1 82 ? -1.354 -14.863 -3.218 1.00 87.75 82 MET A N 1
ATOM 636 C CA . MET A 1 82 ? -0.310 -15.006 -4.230 1.00 87.75 82 MET A CA 1
ATOM 637 C C . MET A 1 82 ? 0.976 -14.298 -3.798 1.00 87.75 82 MET A C 1
ATOM 639 O O . MET A 1 82 ? 0.929 -13.239 -3.173 1.00 87.75 82 MET A O 1
ATOM 643 N N . ALA A 1 83 ? 2.126 -14.860 -4.173 1.00 90.31 83 ALA A N 1
ATOM 644 C CA . ALA A 1 83 ? 3.419 -14.186 -4.120 1.00 90.31 83 ALA A CA 1
ATOM 645 C C . ALA A 1 83 ? 3.963 -14.034 -5.544 1.00 90.31 83 ALA A C 1
ATOM 647 O O . ALA A 1 83 ? 3.976 -14.997 -6.307 1.00 90.31 83 ALA A O 1
ATOM 648 N N . LEU A 1 84 ? 4.406 -12.832 -5.899 1.00 89.75 84 LEU A N 1
ATOM 649 C CA . LEU A 1 84 ? 5.063 -12.537 -7.169 1.00 89.75 84 LEU A CA 1
ATOM 650 C C . LEU A 1 84 ? 6.540 -12.265 -6.917 1.00 89.75 84 LEU A C 1
ATOM 652 O O . LEU A 1 84 ? 6.886 -11.586 -5.948 1.00 89.75 84 LEU A O 1
ATOM 656 N N . GLU A 1 85 ? 7.395 -12.770 -7.803 1.00 88.81 85 GLU A N 1
ATOM 657 C CA . GLU A 1 85 ? 8.834 -12.541 -7.749 1.00 88.81 85 GLU A CA 1
ATOM 658 C C . GLU A 1 85 ? 9.334 -11.879 -9.043 1.00 88.81 85 GLU A C 1
ATOM 660 O O . GLU A 1 85 ? 9.006 -12.314 -10.147 1.00 88.81 85 GLU A O 1
ATOM 665 N N . ASN A 1 86 ? 10.089 -10.790 -8.905 1.00 85.00 86 ASN A N 1
ATOM 666 C CA . ASN A 1 86 ? 10.729 -10.055 -9.986 1.00 85.00 86 ASN A CA 1
ATOM 667 C C . ASN A 1 86 ? 12.147 -10.594 -10.208 1.00 85.00 86 ASN A C 1
ATOM 669 O O . ASN A 1 86 ? 12.979 -10.545 -9.298 1.00 85.00 86 ASN A O 1
ATOM 673 N N . TYR A 1 87 ? 12.423 -11.047 -11.430 1.00 82.19 87 TYR A N 1
ATOM 674 C CA . TYR A 1 87 ? 13.738 -11.508 -11.870 1.00 82.19 87 TYR A CA 1
ATOM 675 C C . TYR A 1 87 ? 14.328 -10.484 -12.849 1.00 82.19 87 TYR A C 1
ATOM 677 O O . TYR A 1 87 ? 14.009 -10.521 -14.040 1.00 82.19 87 TYR A O 1
ATOM 685 N N . PRO A 1 88 ? 15.158 -9.539 -12.376 1.00 73.25 88 PRO A N 1
ATOM 686 C CA . PRO A 1 88 ? 15.728 -8.517 -13.241 1.00 73.25 88 PRO A CA 1
ATOM 687 C C . PRO A 1 88 ? 16.697 -9.151 -14.247 1.00 73.25 88 PRO A C 1
ATOM 689 O O . PRO A 1 88 ? 17.623 -9.871 -13.875 1.00 73.25 88 PRO A O 1
ATOM 692 N N . SER A 1 89 ? 16.521 -8.853 -15.535 1.00 65.56 89 SER A N 1
ATOM 693 C CA . SER A 1 89 ? 17.504 -9.198 -16.563 1.00 65.56 89 SER A CA 1
ATOM 694 C C . SER A 1 89 ? 18.736 -8.307 -16.387 1.00 65.56 89 SER A C 1
ATOM 696 O O . SER A 1 89 ? 18.690 -7.114 -16.704 1.00 65.56 89 SER A O 1
ATOM 698 N N . VAL A 1 90 ? 19.825 -8.860 -15.850 1.00 61.12 90 VAL A N 1
ATOM 699 C CA . VAL A 1 90 ? 21.107 -8.155 -15.711 1.00 61.12 90 VAL A CA 1
ATOM 700 C C . VAL A 1 90 ? 21.743 -8.045 -17.098 1.00 61.12 90 VAL A C 1
ATOM 702 O O . VAL A 1 90 ? 22.539 -8.886 -17.502 1.00 61.12 90 VAL A O 1
ATOM 705 N N . ASN A 1 91 ? 21.359 -7.026 -17.864 1.00 54.91 91 ASN A N 1
ATOM 706 C CA . ASN A 1 91 ? 22.082 -6.679 -19.083 1.00 54.91 91 ASN A CA 1
ATOM 707 C C . ASN A 1 91 ? 23.359 -5.955 -18.648 1.00 54.91 91 ASN A C 1
ATOM 709 O O . ASN A 1 91 ? 23.277 -4.918 -17.996 1.00 54.91 91 ASN A O 1
ATOM 713 N N . GLY A 1 92 ? 24.512 -6.555 -18.943 1.00 51.97 92 GLY A N 1
ATOM 714 C CA . GLY A 1 92 ? 25.828 -6.237 -18.379 1.00 51.97 92 GLY A CA 1
ATOM 715 C C . GLY A 1 92 ? 26.449 -4.889 -18.750 1.00 51.97 92 GLY A C 1
ATOM 716 O O . GLY A 1 92 ? 27.669 -4.807 -18.773 1.00 51.97 92 GLY A O 1
ATOM 717 N N . ASP A 1 93 ? 25.659 -3.848 -19.001 1.00 49.94 93 ASP A N 1
ATOM 718 C CA . ASP A 1 93 ? 26.169 -2.512 -19.282 1.00 49.94 93 ASP A CA 1
ATOM 719 C C . ASP A 1 93 ? 25.510 -1.460 -18.388 1.00 49.94 93 ASP A C 1
ATOM 721 O O . ASP A 1 93 ? 24.285 -1.327 -18.328 1.00 49.94 93 ASP A O 1
ATOM 725 N N . VAL A 1 94 ? 26.386 -0.660 -17.773 1.00 52.62 94 VAL A N 1
ATOM 726 C CA . VAL A 1 94 ? 26.134 0.442 -16.834 1.00 52.62 94 VAL A CA 1
ATOM 727 C C . VAL A 1 94 ? 25.805 -0.037 -15.418 1.00 52.62 94 VAL A C 1
ATOM 729 O O . VAL A 1 94 ? 24.835 -0.759 -15.203 1.00 52.62 94 VAL A O 1
ATOM 732 N N . GLU A 1 95 ? 26.604 0.410 -14.435 1.00 51.09 95 GLU A N 1
ATOM 733 C CA . GLU A 1 95 ? 26.263 0.298 -13.011 1.00 51.09 95 GLU A CA 1
ATOM 734 C C . GLU A 1 95 ? 24.782 0.654 -12.827 1.00 51.09 95 GLU A C 1
ATOM 736 O O . GLU A 1 95 ? 24.387 1.788 -13.145 1.00 51.09 95 GLU A O 1
ATOM 741 N N . PRO A 1 96 ? 23.931 -0.280 -12.366 1.00 53.88 96 PRO A N 1
ATOM 742 C CA . PRO A 1 96 ? 22.527 0.019 -12.222 1.00 53.88 96 PRO A CA 1
ATOM 743 C C . PRO A 1 96 ? 22.405 1.056 -11.109 1.00 53.88 96 PRO A C 1
ATOM 745 O O . PRO A 1 96 ? 22.481 0.746 -9.925 1.00 53.88 96 PRO A O 1
ATOM 748 N N . LYS A 1 97 ? 22.211 2.328 -11.464 1.00 54.62 97 LYS A N 1
ATOM 749 C CA . LYS A 1 97 ? 21.690 3.287 -10.493 1.00 54.62 97 LYS A CA 1
ATOM 750 C C . LYS A 1 97 ? 20.363 2.717 -10.019 1.00 54.62 97 LYS A C 1
ATOM 752 O O . LYS A 1 97 ? 19.474 2.509 -10.844 1.00 54.62 97 LYS A O 1
ATOM 757 N N . ALA A 1 98 ? 20.255 2.445 -8.719 1.00 62.75 98 ALA A N 1
ATOM 758 C CA . ALA A 1 98 ? 19.041 1.924 -8.112 1.00 62.75 98 ALA A CA 1
ATOM 759 C C . ALA A 1 98 ? 17.866 2.850 -8.462 1.00 62.75 98 ALA A C 1
ATOM 761 O O . ALA A 1 98 ? 17.734 3.957 -7.934 1.00 62.75 98 ALA A O 1
ATOM 762 N N . ALA A 1 99 ? 17.041 2.415 -9.410 1.00 71.69 99 ALA A N 1
ATOM 763 C CA . ALA A 1 99 ? 15.813 3.092 -9.781 1.00 71.69 99 ALA A CA 1
ATOM 764 C C . ALA A 1 99 ? 14.688 2.472 -8.953 1.00 71.69 99 ALA A C 1
ATOM 766 O O . ALA A 1 99 ? 14.541 1.254 -8.921 1.00 71.69 99 ALA A O 1
ATOM 767 N N . GLN A 1 100 ? 13.922 3.307 -8.252 1.00 78.31 100 GLN A N 1
ATOM 768 C CA . GLN A 1 100 ? 12.801 2.873 -7.420 1.00 78.31 100 GLN A CA 1
ATOM 769 C C . GLN A 1 100 ? 11.510 3.444 -7.987 1.00 78.31 100 GLN A C 1
ATOM 771 O O . GLN A 1 100 ? 11.450 4.637 -8.296 1.00 78.31 100 GLN A O 1
ATOM 776 N N . PHE A 1 101 ? 10.474 2.612 -8.058 1.00 80.06 101 PHE A N 1
ATOM 777 C CA . PHE A 1 101 ? 9.141 3.066 -8.423 1.00 80.06 101 PHE A CA 1
ATOM 778 C C . PHE A 1 101 ? 8.574 3.950 -7.308 1.00 80.06 101 PHE A C 1
ATOM 780 O O . PHE A 1 101 ? 8.543 3.546 -6.142 1.00 80.06 101 PHE A O 1
ATOM 787 N N . ARG A 1 102 ? 8.116 5.157 -7.647 1.00 78.56 102 ARG A N 1
ATOM 788 C CA . ARG A 1 102 ? 7.579 6.128 -6.688 1.00 78.56 102 ARG A CA 1
ATOM 789 C C . ARG A 1 102 ? 6.078 6.277 -6.861 1.00 78.56 102 ARG A C 1
ATOM 791 O O . ARG A 1 102 ? 5.533 6.135 -7.949 1.00 78.56 102 ARG A O 1
ATOM 798 N N . ALA A 1 103 ? 5.407 6.732 -5.805 1.00 74.19 103 ALA A N 1
ATOM 799 C CA . ALA A 1 103 ? 3.991 7.088 -5.885 1.00 74.19 103 ALA A CA 1
ATOM 800 C C . ALA A 1 103 ? 3.692 8.088 -7.026 1.00 74.19 103 ALA A C 1
ATOM 802 O O . ALA A 1 103 ? 2.595 8.108 -7.580 1.00 74.19 103 ALA A O 1
ATOM 803 N N . ALA A 1 104 ? 4.653 8.959 -7.377 1.00 71.19 104 ALA A N 1
ATOM 804 C CA . ALA A 1 104 ? 4.538 9.956 -8.452 1.00 71.19 104 ALA A CA 1
ATOM 805 C C . ALA A 1 104 ? 4.372 9.359 -9.854 1.00 71.19 104 ALA A C 1
ATOM 807 O O . ALA A 1 104 ? 3.917 10.078 -10.745 1.00 71.19 104 ALA A O 1
ATOM 808 N N . ASP A 1 105 ? 4.693 8.079 -10.019 1.00 74.94 105 ASP A N 1
ATOM 809 C CA . ASP A 1 105 ? 4.630 7.372 -11.294 1.00 74.94 105 ASP A CA 1
ATOM 810 C C . ASP A 1 105 ? 3.216 6.824 -11.582 1.00 74.94 105 ASP A C 1
ATOM 812 O O . ASP A 1 105 ? 2.891 6.505 -12.724 1.00 74.94 105 ASP A O 1
ATOM 816 N N . LEU A 1 106 ? 2.321 6.804 -10.582 1.00 74.62 106 LEU A N 1
ATOM 817 C CA . LEU A 1 106 ? 0.901 6.495 -10.774 1.00 74.62 106 LEU A CA 1
ATOM 818 C C . LEU A 1 106 ? 0.177 7.649 -11.492 1.00 74.62 106 LEU A C 1
ATOM 820 O O . LEU A 1 106 ? -0.087 8.703 -10.907 1.00 74.62 106 LEU A O 1
ATOM 824 N N . LEU A 1 107 ? -0.169 7.433 -12.764 1.00 59.41 107 LEU A N 1
ATOM 825 C CA . LEU A 1 107 ? -0.726 8.444 -13.677 1.00 59.41 107 LEU A CA 1
ATOM 826 C C . LEU A 1 107 ? -2.270 8.542 -13.715 1.00 59.41 107 LEU A C 1
ATOM 828 O O . LEU A 1 107 ? -2.791 9.343 -14.488 1.00 59.41 107 LEU A O 1
ATOM 832 N N . GLN A 1 108 ? -3.027 7.793 -12.900 1.00 52.09 108 GLN A N 1
ATOM 833 C CA . GLN A 1 108 ? -4.503 7.788 -12.955 1.00 52.09 108 GLN A CA 1
ATOM 834 C C . GLN A 1 108 ? -5.196 8.324 -11.687 1.00 52.09 108 GLN A C 1
ATOM 836 O O . GLN A 1 108 ? -4.684 8.250 -10.572 1.00 52.09 108 GLN A O 1
ATOM 841 N N . ALA A 1 109 ? -6.381 8.902 -11.902 1.00 42.56 109 ALA A N 1
ATOM 842 C CA . ALA A 1 109 ? -7.105 9.891 -11.094 1.00 42.56 109 ALA A CA 1
ATOM 843 C C . ALA A 1 109 ? -7.397 9.585 -9.610 1.00 42.56 109 ALA A C 1
ATOM 845 O O . ALA A 1 109 ? -7.888 10.472 -8.913 1.00 42.56 109 ALA A O 1
ATOM 846 N N . THR A 1 110 ? -7.097 8.394 -9.087 1.00 56.31 110 THR A N 1
ATOM 847 C CA . THR A 1 110 ? -7.215 8.151 -7.639 1.00 56.31 110 THR A CA 1
ATOM 848 C C . THR A 1 110 ? -6.044 8.750 -6.866 1.00 56.31 110 THR A C 1
ATOM 850 O O . THR A 1 110 ? -6.216 9.102 -5.703 1.00 56.31 110 THR A O 1
ATOM 853 N N . GLY A 1 111 ? -4.872 8.897 -7.504 1.00 67.88 111 GLY A N 1
ATOM 854 C CA . GLY A 1 111 ? -3.708 9.594 -6.958 1.00 67.88 111 GLY A CA 1
ATOM 855 C C . GLY A 1 111 ? -3.283 9.136 -5.563 1.00 67.88 111 GLY A C 1
ATOM 856 O O . GLY A 1 111 ? -2.709 9.946 -4.847 1.00 67.88 111 GLY A O 1
ATOM 857 N N . GLN A 1 112 ? -3.595 7.898 -5.161 1.00 81.44 112 GLN A N 1
ATOM 858 C CA . GLN A 1 112 ? -3.374 7.405 -3.802 1.00 81.44 112 GLN A CA 1
ATOM 859 C C . GLN A 1 112 ? -1.889 7.475 -3.437 1.00 81.44 112 GLN A C 1
ATOM 861 O O . GLN A 1 112 ? -1.024 7.059 -4.206 1.00 81.44 112 GLN A O 1
ATOM 866 N N . ARG A 1 113 ? -1.606 8.027 -2.258 1.00 85.31 113 ARG A N 1
ATOM 867 C CA . ARG A 1 113 ? -0.259 8.278 -1.730 1.00 85.31 113 ARG A CA 1
ATOM 868 C C . ARG A 1 113 ? -0.028 7.662 -0.367 1.00 85.31 113 ARG A C 1
ATOM 870 O O . ARG A 1 113 ? 1.120 7.424 -0.023 1.00 85.31 113 ARG A O 1
ATOM 877 N N . PHE A 1 114 ? -1.090 7.389 0.381 1.00 90.38 114 PHE A N 1
ATOM 878 C CA . PHE A 1 114 ? -1.007 6.910 1.755 1.00 90.38 114 PHE A CA 1
ATOM 879 C C . PHE A 1 114 ? -1.900 5.691 1.947 1.00 90.38 114 PHE A C 1
ATOM 881 O O . PHE A 1 114 ? -2.952 5.586 1.315 1.00 90.38 114 PHE A O 1
ATOM 888 N N . ALA A 1 115 ? -1.508 4.792 2.840 1.00 92.75 115 ALA A N 1
ATOM 889 C CA . ALA A 1 115 ? -2.310 3.668 3.292 1.00 92.75 115 ALA A CA 1
ATOM 890 C C . ALA A 1 115 ? -2.512 3.751 4.804 1.00 92.75 115 ALA A C 1
ATOM 892 O O . ALA A 1 115 ? -1.550 3.921 5.548 1.00 92.75 115 ALA A O 1
ATOM 893 N N . CYS A 1 116 ? -3.756 3.592 5.250 1.00 93.75 116 CYS A N 1
ATOM 894 C CA . CYS A 1 116 ? -4.048 3.282 6.643 1.00 93.75 116 CYS A CA 1
ATOM 895 C C . CYS A 1 116 ? -3.909 1.769 6.833 1.00 93.75 116 CYS A C 1
ATOM 897 O O . CYS A 1 116 ? -4.587 0.993 6.148 1.00 93.75 116 CYS A O 1
ATOM 899 N N . VAL A 1 117 ? -3.016 1.365 7.731 1.00 92.81 117 VAL A N 1
ATOM 900 C CA . VAL A 1 117 ? -2.627 -0.028 7.942 1.00 92.81 117 VAL A CA 1
ATOM 901 C C . VAL A 1 117 ? -2.655 -0.415 9.416 1.00 92.81 117 VAL A C 1
ATOM 903 O O . VAL A 1 117 ? -2.511 0.434 10.290 1.00 92.81 117 VAL A O 1
ATOM 906 N N . SER A 1 118 ? -2.803 -1.708 9.679 1.00 90.44 118 SER A N 1
ATOM 907 C CA . SER A 1 118 ? -2.348 -2.336 10.921 1.00 90.44 118 SER A CA 1
ATOM 908 C C . SER A 1 118 ? -1.187 -3.259 10.577 1.00 90.44 118 SER A C 1
ATOM 910 O O . SER A 1 118 ? -1.199 -3.913 9.534 1.00 90.44 118 SER A O 1
ATOM 912 N N . VAL A 1 119 ? -0.172 -3.279 11.430 1.00 88.25 119 VAL A N 1
ATOM 913 C CA . VAL A 1 119 ? 1.000 -4.135 11.266 1.00 88.25 119 VAL A CA 1
ATOM 914 C C . VAL A 1 119 ? 1.106 -5.003 12.505 1.00 88.25 119 VAL A C 1
ATOM 916 O O . VAL A 1 119 ? 1.087 -4.499 13.626 1.00 88.25 119 VAL A O 1
ATOM 919 N N . SER A 1 120 ? 1.217 -6.308 12.297 1.00 84.81 120 SER A N 1
ATOM 920 C CA . SER A 1 120 ? 1.436 -7.271 13.368 1.00 84.81 120 SER A CA 1
ATOM 921 C C . SER A 1 120 ? 2.680 -8.091 13.078 1.00 84.81 120 SER A C 1
ATOM 923 O O . SER A 1 120 ? 2.977 -8.429 11.930 1.00 84.81 120 SER A O 1
ATOM 925 N N . LEU A 1 121 ? 3.423 -8.368 14.142 1.00 79.00 121 LEU A N 1
ATOM 926 C CA . LEU A 1 121 ? 4.617 -9.183 14.091 1.00 79.00 121 LEU A CA 1
ATOM 927 C C . LEU A 1 121 ? 4.255 -10.595 14.541 1.00 79.00 121 LEU A C 1
ATOM 929 O O . LEU A 1 121 ? 3.784 -10.796 15.660 1.00 79.00 121 LEU A O 1
ATOM 933 N N . GLN A 1 122 ? 4.475 -11.573 13.676 1.00 70.94 122 GLN A N 1
ATOM 934 C CA . GLN A 1 122 ? 4.377 -12.979 14.026 1.00 70.94 122 GLN A CA 1
ATOM 935 C C . GLN A 1 122 ? 5.790 -13.485 14.310 1.00 70.94 122 GLN A C 1
ATOM 937 O O . GLN A 1 122 ? 6.575 -13.755 13.400 1.00 70.94 122 GLN A O 1
ATOM 942 N N . SER A 1 123 ? 6.129 -13.569 15.597 1.00 59.25 123 SER A N 1
ATOM 943 C CA . SER A 1 123 ? 7.365 -14.217 16.030 1.00 59.25 123 SER A CA 1
ATOM 944 C C . SER A 1 123 ? 7.178 -15.732 15.934 1.00 59.25 123 SER A C 1
ATOM 946 O O . SER A 1 123 ? 6.284 -16.291 16.572 1.00 59.25 123 SER A O 1
ATOM 948 N N . SER A 1 124 ? 7.993 -16.398 15.114 1.00 54.62 124 SER A N 1
ATOM 949 C CA . SER A 1 124 ? 8.082 -17.861 15.091 1.00 54.62 124 SER A CA 1
ATOM 950 C C . SER A 1 124 ? 9.387 -18.311 15.744 1.00 54.62 124 SER A C 1
ATOM 952 O O . SER A 1 124 ? 10.404 -17.622 15.667 1.00 54.62 124 SER A O 1
ATOM 954 N N . ALA A 1 125 ? 9.380 -19.494 16.359 1.00 55.34 125 ALA A N 1
ATOM 955 C CA . ALA A 1 125 ? 10.535 -20.055 17.063 1.00 55.34 125 ALA A CA 1
ATOM 956 C C . ALA A 1 125 ? 11.764 -20.334 16.162 1.00 55.34 125 ALA A C 1
ATOM 958 O O . ALA A 1 125 ? 12.807 -20.741 16.668 1.00 55.34 125 ALA A O 1
ATOM 959 N N . THR A 1 126 ? 11.663 -20.137 14.841 1.00 53.19 126 THR A N 1
ATOM 960 C CA . THR A 1 126 ? 12.638 -20.607 13.841 1.00 53.19 126 THR A CA 1
ATOM 961 C C . THR A 1 126 ? 13.276 -19.495 12.996 1.00 53.19 126 THR A C 1
ATOM 963 O O . THR A 1 126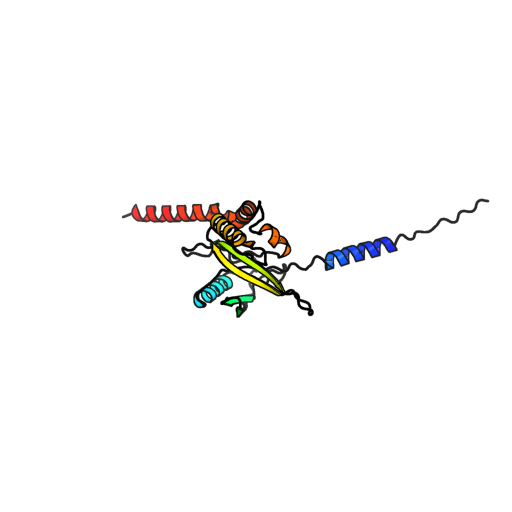 ? 13.636 -19.727 11.852 1.00 53.19 126 THR A O 1
ATOM 966 N N . CYS A 1 127 ? 13.512 -18.323 13.595 1.00 50.97 127 CYS A N 1
ATOM 967 C CA . CYS A 1 127 ? 14.518 -17.328 13.172 1.00 50.97 127 CYS A CA 1
ATOM 968 C C . CYS A 1 127 ? 14.159 -16.243 12.134 1.00 50.97 127 CYS A C 1
ATOM 970 O O . CYS A 1 127 ? 15.055 -15.499 11.740 1.00 50.97 127 CYS A O 1
ATOM 972 N N . MET A 1 128 ? 12.896 -16.056 11.738 1.00 55.78 128 MET A N 1
ATOM 973 C CA . MET A 1 128 ? 12.499 -14.841 11.003 1.00 55.78 128 MET A CA 1
ATOM 974 C C . MET A 1 128 ? 11.167 -14.283 11.506 1.00 55.78 128 MET A C 1
ATOM 976 O O . MET A 1 128 ? 10.177 -15.012 11.600 1.00 55.78 128 MET A O 1
ATOM 980 N N . GLU A 1 129 ? 11.150 -12.986 11.818 1.00 61.19 129 GLU A N 1
ATOM 981 C CA . GLU A 1 129 ? 9.929 -12.233 12.102 1.00 61.19 129 GLU A CA 1
ATOM 982 C C . GLU A 1 129 ? 9.077 -12.151 10.828 1.00 61.19 129 GLU A C 1
ATOM 984 O O . GLU A 1 129 ? 9.484 -11.557 9.826 1.00 61.19 129 GLU A O 1
ATOM 989 N N . ALA A 1 130 ? 7.884 -12.745 10.845 1.00 71.31 130 ALA A N 1
ATOM 990 C CA . ALA A 1 130 ? 6.926 -12.555 9.766 1.00 71.31 130 ALA A CA 1
ATOM 991 C C . ALA A 1 130 ? 6.110 -11.288 10.048 1.00 71.31 130 ALA A C 1
ATOM 993 O O . ALA A 1 130 ? 5.428 -11.187 11.068 1.00 71.31 130 ALA A O 1
ATOM 994 N N . ILE A 1 131 ? 6.178 -10.304 9.149 1.00 79.31 131 ILE A N 1
ATOM 995 C CA . ILE A 1 131 ? 5.329 -9.112 9.226 1.00 79.31 131 ILE A CA 1
ATOM 996 C C . ILE A 1 131 ? 4.035 -9.386 8.467 1.00 79.31 131 ILE A C 1
ATOM 998 O O . ILE A 1 131 ? 4.061 -9.646 7.263 1.00 79.31 131 ILE A O 1
ATOM 1002 N N . VAL A 1 132 ? 2.903 -9.229 9.146 1.00 82.94 132 VAL A N 1
ATOM 1003 C CA . VAL A 1 132 ? 1.585 -9.190 8.511 1.00 82.94 132 VAL A CA 1
ATOM 1004 C C . VAL A 1 132 ? 1.104 -7.744 8.482 1.00 82.94 132 VAL A C 1
ATOM 1006 O O . VAL A 1 132 ? 0.970 -7.102 9.526 1.00 82.94 132 VAL A O 1
ATOM 1009 N N . VAL A 1 133 ? 0.849 -7.228 7.277 1.00 87.44 133 VAL A N 1
ATOM 1010 C CA . VAL A 1 133 ? 0.350 -5.865 7.053 1.00 87.44 133 VAL A CA 1
ATOM 1011 C C . VAL A 1 133 ? -1.081 -5.929 6.539 1.00 87.44 133 VAL A C 1
ATOM 1013 O O . VAL A 1 133 ? -1.331 -6.349 5.412 1.00 87.44 133 VAL A O 1
ATOM 1016 N N . HIS A 1 134 ? -2.016 -5.449 7.348 1.00 87.94 134 HIS A N 1
ATOM 1017 C CA . HIS A 1 134 ? -3.411 -5.293 6.976 1.00 87.94 134 HIS A CA 1
ATOM 1018 C C . HIS A 1 134 ? -3.657 -3.885 6.430 1.00 87.94 134 HIS A C 1
ATOM 1020 O O . HIS A 1 134 ? -3.528 -2.903 7.163 1.00 87.94 134 HIS A O 1
ATOM 1026 N N . VAL A 1 135 ? -4.064 -3.761 5.164 1.00 90.00 135 VAL A N 1
ATOM 1027 C CA . VAL A 1 135 ? -4.378 -2.462 4.545 1.00 90.00 135 VAL A CA 1
ATOM 1028 C C . VAL A 1 135 ? -5.881 -2.200 4.608 1.00 90.00 135 VAL A C 1
ATOM 1030 O O . VAL A 1 135 ? -6.673 -2.870 3.945 1.00 90.00 135 VAL A O 1
ATOM 1033 N N . TYR A 1 136 ? -6.302 -1.177 5.354 1.00 89.25 136 TYR A N 1
ATOM 1034 C CA . TYR A 1 136 ? -7.717 -0.810 5.483 1.00 89.25 136 TYR A CA 1
ATOM 1035 C C . TYR A 1 136 ? -8.203 -0.017 4.273 1.00 89.25 136 TYR A C 1
ATOM 1037 O O . TYR A 1 136 ? -9.161 -0.416 3.604 1.00 89.25 136 TYR A O 1
ATOM 1045 N N . GLN A 1 137 ? -7.527 1.093 3.977 1.00 90.50 137 GLN A N 1
ATOM 1046 C CA . GLN A 1 137 ? -7.895 2.008 2.903 1.00 90.50 137 GLN A CA 1
ATOM 1047 C C . GLN A 1 137 ? -6.686 2.830 2.447 1.00 90.50 137 GLN A C 1
ATOM 1049 O O . GLN A 1 137 ? -5.789 3.129 3.238 1.00 90.50 137 GLN A O 1
ATOM 1054 N N . CYS A 1 138 ? -6.681 3.207 1.168 1.00 91.00 138 CYS A N 1
ATOM 1055 C CA . CYS A 1 138 ? -5.673 4.076 0.572 1.00 91.00 138 CYS A CA 1
ATOM 1056 C C . CYS A 1 138 ? -6.258 5.457 0.245 1.00 91.00 138 CYS A C 1
ATOM 1058 O O . CYS A 1 138 ? -7.414 5.574 -0.168 1.00 91.00 138 CYS A O 1
ATOM 1060 N N . PHE A 1 139 ? -5.442 6.496 0.407 1.00 89.75 139 PHE A N 1
ATOM 1061 C CA . PHE A 1 139 ? -5.855 7.897 0.376 1.00 89.75 139 PHE A CA 1
ATOM 1062 C C . PHE A 1 139 ? -4.929 8.738 -0.504 1.00 89.75 139 PHE A C 1
ATOM 1064 O O . PHE A 1 139 ? -3.720 8.496 -0.520 1.00 89.75 139 PHE A O 1
ATOM 1071 N N . PRO A 1 140 ? -5.455 9.749 -1.214 1.00 85.44 140 PRO A N 1
ATOM 1072 C CA . PRO A 1 140 ? -4.642 10.664 -2.013 1.00 85.44 140 PRO A CA 1
ATOM 1073 C C . PRO A 1 140 ? -3.885 11.700 -1.175 1.00 85.44 140 PRO A C 1
ATOM 1075 O O . PRO A 1 140 ? -2.845 12.185 -1.612 1.00 85.44 140 PRO A O 1
ATOM 1078 N N . THR A 1 141 ? -4.393 12.052 0.010 1.00 85.19 141 THR A N 1
ATOM 1079 C CA . THR A 1 141 ? -3.843 13.126 0.850 1.00 85.19 141 THR A CA 1
ATOM 1080 C C . THR A 1 141 ? -3.626 12.654 2.286 1.00 85.19 141 THR A C 1
ATOM 1082 O O . THR A 1 141 ? -4.385 11.796 2.754 1.00 85.19 141 THR A O 1
ATOM 1085 N N . PRO A 1 142 ? -2.643 13.216 3.013 1.00 86.88 142 PRO A N 1
ATOM 1086 C CA . PRO A 1 142 ? -2.398 12.823 4.395 1.00 86.88 142 PRO A CA 1
ATOM 1087 C C . PRO A 1 142 ? -3.578 13.199 5.301 1.00 86.88 142 PRO A C 1
ATOM 1089 O O . PRO A 1 142 ? -3.989 12.395 6.131 1.00 86.88 142 PRO A O 1
ATOM 1092 N N . GLN A 1 143 ? -4.222 14.351 5.077 1.00 88.44 143 GLN A N 1
ATOM 1093 C CA . GLN A 1 143 ? -5.330 14.826 5.916 1.00 88.44 143 GLN A CA 1
ATOM 1094 C C . GLN A 1 143 ? -6.538 13.876 5.875 1.00 88.44 143 GLN A C 1
ATOM 1096 O O . GLN A 1 143 ? -7.163 13.601 6.900 1.00 88.44 143 GLN A O 1
ATOM 1101 N N . SER A 1 144 ? -6.869 13.340 4.692 1.00 90.38 144 SER A N 1
ATOM 1102 C CA . SER A 1 144 ? -7.978 12.386 4.559 1.00 90.38 144 SER A CA 1
ATOM 1103 C C . SER A 1 144 ? -7.669 11.048 5.235 1.00 90.38 144 SER A C 1
ATOM 1105 O O . SER A 1 144 ? -8.553 10.487 5.887 1.00 90.38 144 SER A O 1
ATOM 1107 N N . ALA A 1 145 ? -6.415 10.588 5.156 1.00 91.00 145 ALA A N 1
ATOM 1108 C CA . ALA A 1 145 ? -5.952 9.395 5.856 1.00 91.00 145 ALA A CA 1
ATOM 1109 C C . ALA A 1 145 ? -6.012 9.569 7.380 1.00 91.00 145 ALA A C 1
ATOM 1111 O O . ALA A 1 145 ? -6.579 8.718 8.062 1.00 91.00 145 ALA A O 1
ATOM 1112 N N . VAL A 1 146 ? -5.496 10.687 7.907 1.00 91.38 146 VAL A N 1
ATOM 1113 C CA . VAL A 1 146 ? -5.488 11.009 9.347 1.00 91.38 146 VAL A CA 1
ATOM 1114 C C . VAL A 1 146 ? -6.903 11.077 9.901 1.00 91.38 146 VAL A C 1
ATOM 1116 O O . VAL A 1 146 ? -7.199 10.443 10.915 1.00 91.38 146 VAL A O 1
ATOM 1119 N N . ARG A 1 147 ? -7.809 11.784 9.212 1.00 91.12 147 ARG A N 1
ATOM 1120 C CA . ARG A 1 147 ? -9.211 11.880 9.635 1.00 91.12 147 ARG A CA 1
ATOM 1121 C C . ARG A 1 147 ? -9.863 10.503 9.726 1.00 91.12 147 ARG A C 1
ATOM 1123 O O . ARG A 1 147 ? -10.529 10.214 10.716 1.00 91.12 147 ARG A O 1
ATOM 1130 N N . PHE A 1 148 ? -9.654 9.662 8.712 1.00 91.81 148 PHE A N 1
ATOM 1131 C CA . PHE A 1 148 ? -10.163 8.295 8.710 1.00 91.81 148 PHE A CA 1
ATOM 1132 C C . PHE A 1 148 ? -9.568 7.479 9.858 1.00 91.81 148 PHE A C 1
ATOM 1134 O O . PHE A 1 148 ? -10.319 6.945 10.665 1.00 91.81 148 PHE A O 1
ATOM 1141 N N . ALA A 1 149 ? -8.242 7.423 9.983 1.00 90.12 149 ALA A N 1
ATOM 1142 C CA . ALA A 1 149 ? -7.586 6.591 10.986 1.00 90.12 149 ALA A CA 1
ATOM 1143 C C . ALA A 1 149 ? -7.968 6.993 12.416 1.00 90.12 149 ALA A C 1
ATOM 1145 O O . ALA A 1 149 ? -8.205 6.118 13.239 1.00 90.12 149 ALA A O 1
ATOM 1146 N N . ARG A 1 150 ? -8.105 8.293 12.708 1.00 88.12 150 ARG A N 1
ATOM 1147 C CA . ARG A 1 150 ? -8.561 8.775 14.023 1.00 88.12 150 ARG A CA 1
ATOM 1148 C C . ARG A 1 150 ? -10.019 8.421 14.299 1.00 88.12 150 ARG A C 1
ATOM 1150 O O . ARG A 1 150 ? -10.336 7.985 15.400 1.00 88.12 150 ARG A O 1
ATOM 1157 N N . GLN A 1 151 ? -10.898 8.558 13.306 1.00 88.25 151 GLN A N 1
ATOM 1158 C CA . GLN A 1 151 ? -12.296 8.139 13.434 1.00 88.25 151 GLN A CA 1
ATOM 1159 C C . GLN A 1 151 ? -12.405 6.626 13.678 1.00 88.25 151 GLN A C 1
A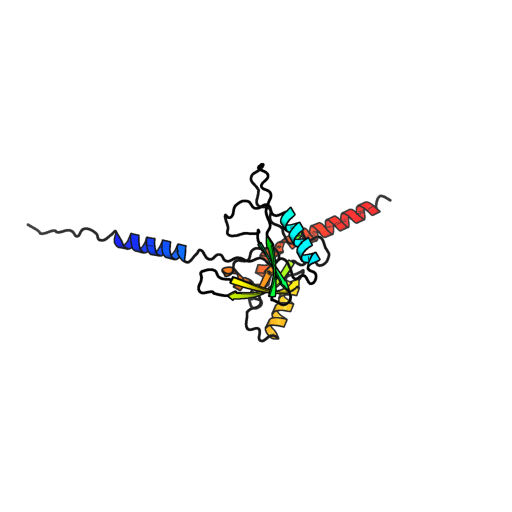TOM 1161 O O . GLN A 1 151 ? -13.168 6.181 14.533 1.00 88.25 151 GLN A O 1
ATOM 1166 N N . VAL A 1 152 ? -11.621 5.839 12.946 1.00 85.00 152 VAL A N 1
ATOM 1167 C CA . VAL A 1 152 ? -11.564 4.379 13.049 1.00 85.00 152 VAL A CA 1
ATOM 1168 C C . VAL A 1 152 ? -10.962 3.961 14.392 1.00 85.00 152 VAL A C 1
ATOM 1170 O O . VAL A 1 152 ? -11.553 3.137 15.072 1.00 85.00 152 VAL A O 1
ATOM 1173 N N . ALA A 1 153 ? -9.877 4.587 14.849 1.00 81.31 153 ALA A N 1
ATOM 1174 C CA . ALA A 1 153 ? -9.281 4.327 16.162 1.00 81.31 153 ALA A CA 1
ATOM 1175 C C . ALA A 1 153 ? -10.213 4.689 17.332 1.00 81.31 153 ALA A C 1
ATOM 1177 O O . ALA A 1 153 ? -10.148 4.060 18.381 1.00 81.31 153 ALA A O 1
ATOM 1178 N N . ALA A 1 154 ? -11.080 5.693 17.163 1.00 77.38 154 ALA A N 1
ATOM 1179 C CA . ALA A 1 154 ? -12.066 6.075 18.173 1.00 77.38 154 ALA A CA 1
ATOM 1180 C C . ALA A 1 154 ? -13.287 5.138 18.224 1.00 77.38 154 ALA A C 1
ATOM 1182 O O . ALA A 1 154 ? -13.999 5.120 19.225 1.00 77.38 154 ALA A O 1
ATOM 1183 N N . THR A 1 155 ? -13.562 4.396 17.145 1.00 76.19 155 THR A N 1
ATOM 1184 C CA . THR A 1 155 ? -14.766 3.553 17.004 1.00 76.19 155 THR A CA 1
ATOM 1185 C C . THR A 1 155 ? -14.471 2.063 17.101 1.00 76.19 155 THR A C 1
ATOM 1187 O O . THR A 1 155 ? -15.294 1.306 17.611 1.00 76.19 155 THR A O 1
ATOM 1190 N N . LEU A 1 156 ? -13.301 1.628 16.641 1.00 63.44 156 LEU A N 1
ATOM 1191 C CA . LEU A 1 156 ? -12.823 0.275 16.849 1.00 63.44 156 LEU A CA 1
ATOM 1192 C C . LEU A 1 156 ? -12.147 0.174 18.212 1.00 63.44 156 LEU A C 1
ATOM 1194 O O . LEU A 1 156 ? -11.189 0.884 18.503 1.00 63.44 156 LEU A O 1
ATOM 1198 N N . LEU A 1 157 ? -12.548 -0.840 18.976 1.00 57.44 157 LEU A N 1
ATOM 1199 C CA . LEU A 1 157 ? -11.700 -1.493 19.975 1.00 57.44 157 LEU A CA 1
ATOM 1200 C C . LEU A 1 157 ? -10.563 -2.251 19.258 1.00 57.44 157 LEU A C 1
ATOM 1202 O O . LEU A 1 157 ? -10.392 -3.451 19.458 1.00 57.44 157 LEU A O 1
ATOM 1206 N N . ALA A 1 158 ? -9.861 -1.597 18.326 1.00 54.38 158 ALA A N 1
ATOM 1207 C CA . ALA A 1 158 ? -8.845 -2.238 17.509 1.00 54.38 158 ALA A CA 1
ATOM 1208 C C . ALA A 1 158 ? -7.739 -2.744 18.449 1.00 54.38 158 ALA A C 1
ATOM 1210 O O . ALA A 1 158 ? -7.131 -1.933 19.150 1.00 54.38 158 ALA A O 1
ATOM 1211 N N . PRO A 1 159 ? -7.453 -4.057 18.478 1.00 57.28 159 PRO A N 1
ATOM 1212 C CA . PRO A 1 159 ? -6.424 -4.608 19.358 1.00 57.28 159 PRO A CA 1
ATOM 1213 C C . PRO A 1 159 ? -5.007 -4.158 18.962 1.00 57.28 159 PRO A C 1
ATOM 1215 O O . PRO A 1 159 ? -4.072 -4.292 19.744 1.00 57.28 159 PRO A O 1
ATOM 1218 N N . THR A 1 160 ? -4.844 -3.603 17.757 1.00 69.06 160 THR A N 1
ATOM 1219 C CA . THR A 1 160 ? -3.567 -3.165 17.184 1.00 69.06 160 THR A CA 1
ATOM 1220 C C . THR A 1 160 ? -3.621 -1.697 16.779 1.00 69.06 160 THR A C 1
ATOM 1222 O O . THR A 1 160 ? -4.629 -1.250 16.227 1.00 69.06 160 THR A O 1
ATOM 1225 N N . ALA A 1 161 ? -2.520 -0.974 16.986 1.00 83.50 161 ALA A N 1
ATOM 1226 C CA . ALA A 1 161 ? -2.369 0.407 16.544 1.00 83.50 161 ALA A CA 1
ATOM 1227 C C . ALA A 1 161 ? -2.603 0.552 15.030 1.00 83.50 161 ALA A C 1
ATOM 1229 O O . ALA A 1 161 ? -2.187 -0.296 14.238 1.00 83.50 161 ALA A O 1
ATOM 1230 N N . LEU A 1 162 ? -3.269 1.639 14.636 1.00 91.56 162 LEU A N 1
ATOM 1231 C CA . LEU A 1 162 ? -3.408 2.024 13.234 1.00 91.56 162 LEU A CA 1
ATOM 1232 C C . LEU A 1 162 ? -2.284 2.982 12.874 1.00 91.56 162 LEU A C 1
ATOM 1234 O O . LEU A 1 162 ? -2.098 3.990 13.552 1.00 91.56 162 LEU A O 1
ATOM 1238 N N . SER A 1 163 ? -1.595 2.703 11.775 1.00 93.31 163 SER A N 1
ATOM 1239 C CA . SER A 1 163 ? -0.542 3.559 11.237 1.00 93.31 163 SER A CA 1
ATOM 1240 C C . SER A 1 163 ? -0.919 4.075 9.854 1.00 93.31 163 SER A C 1
ATOM 1242 O O . SER A 1 163 ? -1.644 3.419 9.104 1.00 93.31 163 SER A O 1
ATOM 1244 N N . ILE A 1 164 ? -0.424 5.255 9.493 1.00 94.75 164 ILE A N 1
ATOM 1245 C CA . ILE A 1 164 ? -0.581 5.821 8.153 1.00 94.75 164 ILE A CA 1
ATOM 1246 C C . ILE A 1 164 ? 0.785 5.867 7.492 1.00 94.75 164 ILE A C 1
ATOM 1248 O O . ILE A 1 164 ? 1.646 6.632 7.904 1.00 94.75 164 ILE A O 1
ATOM 1252 N N . VAL A 1 165 ? 0.981 5.055 6.457 1.00 93.00 165 VAL A N 1
ATOM 1253 C CA . VAL A 1 165 ? 2.270 4.931 5.769 1.00 93.00 165 VAL A CA 1
ATOM 1254 C C . VAL A 1 165 ? 2.188 5.448 4.331 1.00 93.00 165 VAL A C 1
ATOM 1256 O O . VAL A 1 165 ? 1.165 5.243 3.668 1.00 93.00 165 VAL A O 1
ATOM 1259 N N . PRO A 1 166 ? 3.237 6.110 3.815 1.00 91.19 166 PRO A N 1
ATOM 1260 C CA . PRO A 1 166 ? 3.319 6.456 2.402 1.00 91.19 166 PRO A CA 1
ATOM 1261 C C . PRO A 1 166 ? 3.440 5.196 1.531 1.00 91.19 166 PRO A C 1
ATOM 1263 O O . PRO A 1 166 ? 4.144 4.241 1.861 1.00 91.19 166 PRO A O 1
ATOM 1266 N N . LEU A 1 167 ? 2.742 5.191 0.396 1.00 89.06 167 LEU A N 1
ATOM 1267 C CA . LEU A 1 167 ? 2.826 4.119 -0.590 1.00 89.06 167 LEU A CA 1
ATOM 1268 C C . LEU A 1 167 ? 4.183 4.143 -1.298 1.00 89.06 167 LEU A C 1
ATOM 1270 O O . LEU A 1 167 ? 4.750 5.201 -1.563 1.00 89.06 167 LEU A O 1
ATOM 1274 N N . PHE A 1 168 ? 4.649 2.956 -1.682 1.00 86.00 168 PHE A N 1
ATOM 1275 C CA . PHE A 1 168 ? 5.905 2.706 -2.402 1.00 86.00 168 PHE A CA 1
ATOM 1276 C C . PHE A 1 168 ? 7.192 3.056 -1.645 1.00 86.00 168 PHE A C 1
ATOM 1278 O O . PHE A 1 168 ? 8.281 2.837 -2.177 1.00 86.00 168 PHE A O 1
ATOM 1285 N N . GLU A 1 169 ? 7.092 3.528 -0.405 1.00 86.75 169 GLU A N 1
ATOM 1286 C CA . GLU A 1 169 ? 8.238 3.768 0.463 1.00 86.75 169 GLU A CA 1
ATOM 1287 C C . GLU A 1 169 ? 8.532 2.567 1.359 1.00 86.75 169 GLU A C 1
ATOM 1289 O O . GLU A 1 169 ? 7.637 1.819 1.755 1.00 86.75 169 GLU A O 1
ATOM 1294 N N . TRP A 1 170 ? 9.813 2.400 1.684 1.00 85.69 170 TRP A N 1
ATOM 1295 C CA . TRP A 1 170 ? 10.256 1.421 2.666 1.00 85.69 170 TRP A CA 1
ATOM 1296 C C . TRP A 1 170 ? 10.099 1.994 4.069 1.00 85.69 170 TRP A C 1
ATOM 1298 O O . TRP A 1 170 ? 10.684 3.030 4.394 1.00 85.69 170 TRP A O 1
ATOM 1308 N N . ILE A 1 171 ? 9.347 1.286 4.901 1.00 87.19 171 ILE A N 1
ATOM 1309 C CA . ILE A 1 171 ? 9.103 1.626 6.297 1.00 87.19 171 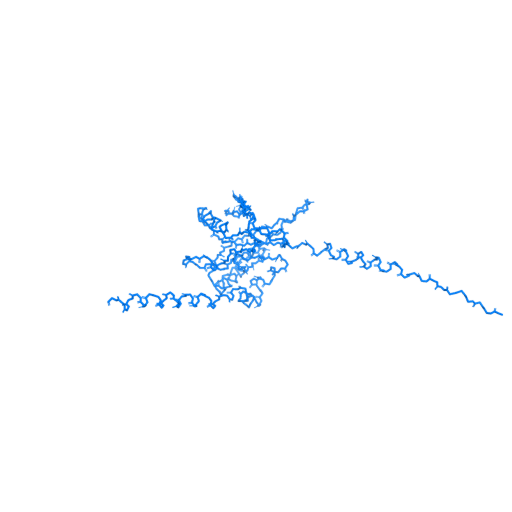ILE A CA 1
ATOM 1310 C C . ILE A 1 171 ? 9.820 0.594 7.154 1.00 87.19 171 ILE A C 1
ATOM 1312 O O . ILE A 1 171 ? 9.534 -0.600 7.064 1.00 87.19 171 ILE A O 1
ATOM 1316 N N . ALA A 1 172 ? 10.781 1.046 7.958 1.00 86.06 172 ALA A N 1
ATOM 1317 C CA . ALA A 1 172 ? 11.377 0.201 8.983 1.00 86.06 172 ALA A CA 1
ATOM 1318 C C . ALA A 1 172 ? 10.376 0.012 10.121 1.00 86.06 172 ALA A C 1
ATOM 1320 O O . ALA A 1 172 ? 9.738 0.979 10.537 1.00 86.06 172 ALA A O 1
ATOM 1321 N N . LEU A 1 173 ? 10.273 -1.207 10.655 1.00 85.12 173 LEU A N 1
ATOM 1322 C CA . LEU A 1 173 ? 9.405 -1.479 11.804 1.00 85.12 173 LEU A CA 1
ATOM 1323 C C . LEU A 1 173 ? 9.701 -0.548 12.986 1.00 85.12 173 LEU A C 1
ATOM 1325 O O . LEU A 1 173 ? 8.773 -0.032 13.598 1.00 85.12 173 LEU A O 1
ATOM 1329 N N . ALA A 1 174 ? 10.979 -0.255 13.241 1.00 85.62 174 ALA A N 1
ATOM 1330 C CA . ALA A 1 174 ? 11.409 0.663 14.297 1.00 85.62 174 ALA A CA 1
ATOM 1331 C C . ALA A 1 174 ? 10.913 2.113 14.116 1.00 85.62 174 ALA A C 1
ATOM 1333 O O . ALA A 1 174 ? 10.929 2.889 15.062 1.00 85.62 174 ALA A O 1
ATOM 1334 N N . GLU A 1 175 ? 10.485 2.505 12.912 1.00 88.25 175 GLU A N 1
ATOM 1335 C CA . GLU A 1 175 ? 9.934 3.840 12.644 1.00 88.25 175 GLU A CA 1
ATOM 1336 C C . GLU A 1 175 ? 8.402 3.862 12.651 1.00 88.25 175 GLU A C 1
ATOM 1338 O O . GLU A 1 175 ? 7.811 4.935 12.526 1.00 88.25 175 GLU A O 1
ATOM 1343 N N . LEU A 1 176 ? 7.745 2.704 12.781 1.00 89.12 176 LEU A N 1
ATOM 1344 C CA . LEU A 1 176 ? 6.298 2.584 12.609 1.00 89.12 176 LEU A CA 1
ATOM 1345 C C . LEU A 1 176 ? 5.506 3.413 13.629 1.00 89.12 176 LEU A C 1
ATOM 1347 O O . LEU A 1 176 ? 4.454 3.954 13.291 1.00 89.12 176 LEU A O 1
ATOM 1351 N N . GLU A 1 177 ? 6.034 3.570 14.844 1.00 89.44 177 GLU A N 1
ATOM 1352 C CA . GLU A 1 177 ? 5.436 4.398 15.900 1.00 89.44 177 GLU A CA 1
ATOM 1353 C C . GLU A 1 177 ? 5.257 5.864 15.479 1.00 89.44 177 GLU A C 1
ATOM 1355 O O . GLU A 1 177 ? 4.269 6.501 15.844 1.00 89.44 177 GLU A O 1
ATOM 1360 N N . ARG A 1 178 ? 6.152 6.390 14.628 1.00 91.88 178 ARG A N 1
ATOM 1361 C CA . ARG A 1 178 ? 6.062 7.769 14.123 1.00 91.88 178 ARG A CA 1
ATOM 1362 C C . ARG A 1 178 ? 4.839 7.960 13.232 1.00 91.88 178 ARG A C 1
ATOM 1364 O O . ARG A 1 178 ? 4.337 9.073 13.115 1.00 91.88 178 ARG A O 1
ATOM 1371 N N . PHE A 1 179 ? 4.351 6.871 12.645 1.00 93.06 179 PHE A N 1
ATOM 1372 C CA . PHE A 1 179 ? 3.198 6.839 11.759 1.00 93.06 179 PHE A CA 1
ATOM 1373 C C . PHE A 1 179 ? 1.888 6.459 12.466 1.00 93.06 179 PHE A C 1
ATOM 1375 O O . PHE A 1 179 ? 0.869 6.342 11.786 1.00 93.06 179 PHE A O 1
ATOM 1382 N N . ASP A 1 180 ? 1.883 6.240 13.787 1.00 91.56 180 ASP A N 1
ATOM 1383 C CA . ASP A 1 180 ? 0.670 5.908 14.551 1.00 91.56 180 ASP A CA 1
ATOM 1384 C C . ASP A 1 180 ? -0.371 7.039 14.441 1.00 91.56 180 ASP A C 1
ATOM 1386 O O . ASP A 1 180 ? -0.052 8.218 14.580 1.00 91.56 180 ASP A O 1
ATOM 1390 N N . ALA A 1 181 ? -1.638 6.688 14.221 1.00 90.62 181 ALA A N 1
ATOM 1391 C CA . ALA A 1 181 ? -2.765 7.619 14.126 1.00 90.62 181 ALA A CA 1
ATOM 1392 C C . ALA A 1 181 ? -2.961 8.496 15.382 1.00 90.62 181 ALA A C 1
ATOM 1394 O O . ALA A 1 181 ? -3.571 9.571 15.302 1.00 90.62 181 ALA A O 1
ATOM 1395 N N . ARG A 1 182 ? -2.463 8.030 16.533 1.00 87.44 182 ARG A N 1
ATOM 1396 C CA . ARG A 1 182 ? -2.465 8.720 17.831 1.00 87.44 182 ARG A CA 1
ATOM 1397 C C . ARG A 1 182 ? -1.234 9.602 18.036 1.00 87.44 182 ARG A C 1
ATOM 1399 O O . ARG A 1 182 ? -1.202 10.348 19.011 1.00 87.44 182 ARG A O 1
ATOM 1406 N N . ASN A 1 183 ? -0.238 9.532 17.153 1.00 90.31 183 ASN A N 1
ATOM 1407 C CA . ASN A 1 183 ? 0.899 10.436 17.201 1.00 90.31 183 ASN A CA 1
ATOM 1408 C C . ASN A 1 183 ? 0.439 11.865 16.856 1.00 90.31 183 ASN A C 1
ATOM 1410 O O . ASN A 1 183 ? -0.260 12.096 15.863 1.00 90.31 183 ASN A O 1
ATOM 1414 N N . ASN A 1 184 ? 0.834 12.826 17.689 1.00 88.81 184 ASN A N 1
ATOM 1415 C CA . ASN A 1 184 ? 0.515 14.238 17.496 1.00 88.81 184 ASN A CA 1
ATOM 1416 C C . ASN A 1 184 ? 1.285 14.844 16.315 1.00 88.81 184 ASN A C 1
ATOM 1418 O O . ASN A 1 184 ? 0.733 15.688 15.613 1.00 88.81 184 ASN A O 1
ATOM 1422 N N . ASP A 1 185 ? 2.493 14.347 16.038 1.00 91.00 185 ASP A N 1
ATOM 1423 C CA . ASP A 1 185 ? 3.376 14.859 14.979 1.00 91.00 185 ASP A CA 1
ATOM 1424 C C . ASP A 1 185 ? 3.178 14.137 13.633 1.00 91.00 185 ASP A C 1
ATOM 1426 O O . ASP A 1 185 ? 3.923 14.348 12.674 1.00 91.00 185 ASP A O 1
ATOM 1430 N N . LEU A 1 186 ? 2.164 13.268 13.541 1.00 90.25 186 LEU A N 1
ATOM 1431 C CA . LEU A 1 186 ? 1.916 12.426 12.372 1.00 90.25 186 LEU A CA 1
ATOM 1432 C C . LEU A 1 186 ? 1.794 13.230 11.073 1.00 90.25 186 LEU A C 1
ATOM 1434 O O . LEU A 1 186 ? 2.373 12.855 10.057 1.00 90.25 186 LEU A O 1
ATOM 1438 N N . GLU A 1 187 ? 1.026 14.320 11.087 1.00 86.69 187 GLU A N 1
ATOM 1439 C CA . GLU A 1 187 ? 0.819 15.143 9.889 1.00 86.69 187 GLU A CA 1
ATOM 1440 C C . GLU A 1 187 ? 2.146 15.714 9.376 1.00 86.69 187 GLU A C 1
ATOM 1442 O O . GLU A 1 187 ? 2.424 15.617 8.182 1.00 86.69 187 GLU A O 1
ATOM 1447 N N . GLN A 1 188 ? 3.008 16.189 10.279 1.00 87.12 188 GLN A N 1
ATOM 1448 C CA . GLN A 1 188 ? 4.329 16.712 9.934 1.00 87.12 188 GLN A CA 1
ATOM 1449 C C . GLN A 1 188 ? 5.240 15.625 9.344 1.00 87.12 188 GLN A C 1
ATOM 1451 O O . GLN A 1 188 ? 5.932 15.863 8.350 1.00 87.12 188 GLN A O 1
ATOM 1456 N N . GLU A 1 189 ? 5.236 14.418 9.915 1.00 89.00 189 GLU A N 1
ATOM 1457 C CA . GLU A 1 189 ? 6.030 13.300 9.390 1.00 89.00 189 GLU A CA 1
ATOM 1458 C C . GLU A 1 189 ? 5.535 12.862 7.999 1.00 89.00 189 GLU A C 1
ATOM 1460 O O . GLU A 1 189 ? 6.341 12.595 7.101 1.00 89.00 189 GLU A O 1
ATOM 1465 N N . LEU A 1 190 ? 4.216 12.854 7.778 1.00 87.31 190 LEU A N 1
ATOM 1466 C CA . LEU A 1 190 ? 3.625 12.556 6.473 1.00 87.31 190 LEU A CA 1
ATOM 1467 C C . LEU A 1 190 ? 3.905 13.645 5.438 1.00 87.31 190 LEU A C 1
ATOM 1469 O O . LEU A 1 190 ? 4.123 13.315 4.276 1.00 87.31 190 LEU A O 1
ATOM 1473 N N . GLU A 1 191 ? 3.934 14.917 5.824 1.00 82.56 191 GLU A N 1
ATOM 1474 C CA . GLU A 1 191 ? 4.318 16.021 4.938 1.00 82.56 191 GLU A CA 1
ATOM 1475 C C . GLU A 1 191 ? 5.799 15.958 4.560 1.00 82.56 191 GLU A C 1
ATOM 1477 O O . GLU A 1 191 ? 6.152 16.175 3.401 1.00 82.56 191 GLU A O 1
ATOM 1482 N N . ARG A 1 192 ? 6.674 15.576 5.497 1.00 80.38 192 ARG A N 1
ATOM 1483 C CA . ARG A 1 192 ? 8.109 15.398 5.236 1.00 80.38 192 ARG A CA 1
ATOM 1484 C C . ARG A 1 192 ? 8.377 14.334 4.169 1.00 80.38 192 ARG A C 1
ATOM 1486 O O . ARG A 1 192 ? 9.288 14.499 3.359 1.00 80.38 192 ARG A O 1
ATOM 1493 N N . ARG A 1 193 ? 7.593 13.250 4.159 1.00 73.81 193 ARG A N 1
ATOM 1494 C CA . ARG A 1 193 ? 7.737 12.138 3.198 1.00 73.81 193 ARG A CA 1
ATOM 1495 C C . ARG A 1 193 ? 6.890 12.315 1.936 1.00 73.81 193 ARG A C 1
ATOM 1497 O O . ARG A 1 193 ? 7.341 12.057 0.826 1.00 73.81 193 ARG A O 1
ATOM 1504 N N . GLY A 1 194 ? 5.691 12.865 2.090 1.00 59.56 194 GLY A N 1
ATOM 1505 C CA . GLY A 1 194 ? 4.758 13.210 1.018 1.00 59.56 194 GLY A CA 1
ATOM 1506 C C . GLY A 1 194 ? 5.048 14.542 0.316 1.00 59.56 194 GLY A C 1
ATOM 1507 O O . GLY A 1 194 ? 4.327 14.892 -0.619 1.00 59.56 194 GLY A O 1
ATOM 1508 N N . GLY A 1 195 ? 6.100 15.265 0.723 1.00 47.97 195 GLY A N 1
ATOM 1509 C CA . GLY A 1 195 ? 6.487 16.628 0.322 1.00 47.97 195 GLY A CA 1
ATOM 1510 C C . GLY A 1 195 ? 6.885 16.842 -1.145 1.00 47.97 195 GLY A C 1
ATOM 1511 O O . GLY A 1 195 ? 7.608 17.779 -1.474 1.00 47.97 195 GLY A O 1
ATOM 1512 N N . SER A 1 196 ? 6.385 16.016 -2.060 1.00 49.41 196 SER A N 1
ATOM 1513 C CA . SER A 1 196 ? 6.375 16.273 -3.504 1.00 49.41 196 SER A CA 1
ATOM 1514 C C . SER A 1 196 ? 5.079 16.988 -3.931 1.00 49.41 196 SER A C 1
ATOM 1516 O O . SER A 1 196 ? 4.665 16.928 -5.090 1.00 49.41 196 SER A O 1
ATOM 1518 N N . GLU A 1 197 ? 4.422 17.705 -3.016 1.00 47.56 197 GLU A N 1
ATOM 1519 C CA . GLU A 1 197 ? 3.279 18.567 -3.340 1.00 47.56 197 GLU A CA 1
ATOM 1520 C C . GLU A 1 197 ? 3.667 19.648 -4.373 1.00 47.56 197 GLU A C 1
ATOM 1522 O O . GLU A 1 197 ? 2.882 19.996 -5.262 1.00 47.56 197 GLU A O 1
ATOM 1527 N N . SER A 1 198 ? 4.938 20.078 -4.347 1.00 45.53 198 SER A N 1
ATOM 1528 C CA . SER A 1 198 ? 5.548 20.995 -5.319 1.00 45.53 198 SER A CA 1
ATOM 1529 C C . SER A 1 198 ? 5.490 20.472 -6.756 1.00 45.53 198 SER A C 1
ATOM 1531 O O . SER A 1 198 ? 5.320 21.245 -7.696 1.00 45.53 198 SER A O 1
ATOM 1533 N N . THR A 1 199 ? 5.569 19.157 -6.955 1.00 47.81 199 THR A N 1
ATOM 1534 C CA . THR A 1 199 ? 5.661 18.553 -8.288 1.00 47.81 199 THR A CA 1
ATOM 1535 C C . THR A 1 199 ? 4.284 18.254 -8.866 1.00 47.81 199 THR A C 1
ATOM 1537 O O . THR A 1 199 ? 4.095 18.380 -10.071 1.00 47.81 199 THR A O 1
ATOM 1540 N N . TRP A 1 200 ? 3.293 17.917 -8.035 1.00 47.81 200 TRP A N 1
ATOM 1541 C CA . TRP A 1 200 ? 1.924 17.679 -8.502 1.00 47.81 200 TRP A CA 1
ATOM 1542 C C . TRP A 1 200 ? 1.202 18.974 -8.881 1.00 47.81 200 TRP A C 1
ATOM 1544 O O . TRP A 1 200 ? 0.574 19.040 -9.938 1.00 47.81 200 TRP A O 1
ATOM 1554 N N . LYS A 1 201 ? 1.344 20.028 -8.065 1.00 51.69 201 LYS A N 1
ATOM 1555 C CA . LYS A 1 201 ? 0.787 21.354 -8.370 1.00 51.69 201 LYS A CA 1
ATOM 1556 C C . LYS A 1 201 ? 1.444 21.935 -9.629 1.00 51.69 201 LYS A C 1
ATOM 1558 O O . LYS A 1 201 ? 0.738 22.301 -10.563 1.00 51.69 201 LYS A O 1
ATOM 1563 N N . ALA A 1 202 ? 2.776 21.850 -9.730 1.00 51.47 202 ALA A N 1
ATOM 1564 C CA . ALA A 1 202 ? 3.517 22.257 -10.925 1.00 51.47 202 ALA A CA 1
ATOM 1565 C C . ALA A 1 202 ? 3.170 21.428 -12.177 1.00 51.47 202 ALA A C 1
ATOM 1567 O O . ALA A 1 202 ? 3.037 21.993 -13.260 1.00 51.47 202 ALA A O 1
ATOM 1568 N N . ARG A 1 203 ? 2.967 20.106 -12.057 1.00 54.81 203 ARG A N 1
ATOM 1569 C CA . ARG A 1 203 ? 2.531 19.249 -13.178 1.00 54.81 203 ARG A CA 1
ATOM 1570 C C . ARG A 1 203 ? 1.100 19.564 -13.613 1.00 54.81 203 ARG A C 1
ATOM 1572 O O . ARG A 1 203 ? 0.848 19.654 -14.810 1.00 54.81 203 ARG A O 1
ATOM 1579 N N . LYS A 1 204 ? 0.172 19.788 -12.677 1.00 54.75 204 LYS A N 1
ATOM 1580 C CA . LYS A 1 204 ? -1.209 20.200 -12.982 1.00 54.75 204 LYS A CA 1
ATOM 1581 C C . LYS A 1 204 ? -1.244 21.560 -13.683 1.00 54.75 204 LYS A C 1
ATOM 1583 O O . LYS A 1 204 ? -1.992 21.724 -14.647 1.00 54.75 204 LYS A O 1
ATOM 1588 N N . ASP A 1 205 ? -0.409 22.500 -13.248 1.00 54.69 205 ASP A N 1
ATOM 1589 C CA . ASP A 1 205 ? -0.285 23.815 -13.879 1.00 54.69 205 ASP A CA 1
ATOM 1590 C C . ASP A 1 205 ? 0.393 23.737 -15.256 1.00 54.69 205 ASP A C 1
ATOM 1592 O O . ASP A 1 205 ? -0.039 24.418 -16.186 1.00 54.69 205 ASP A O 1
ATOM 1596 N N . ALA A 1 206 ? 1.384 22.860 -15.441 1.00 55.91 206 ALA A N 1
ATOM 1597 C CA . ALA A 1 206 ? 2.004 22.601 -16.743 1.00 55.91 206 ALA A CA 1
ATOM 1598 C C . ALA A 1 206 ? 1.024 21.949 -17.736 1.00 55.91 206 ALA A C 1
ATOM 1600 O O . ALA A 1 206 ? 0.944 22.365 -18.892 1.00 55.91 206 ALA A O 1
ATOM 1601 N N . ILE A 1 207 ? 0.218 20.985 -17.279 1.00 60.84 207 ILE A N 1
ATOM 1602 C CA . ILE A 1 207 ? -0.821 20.344 -18.096 1.00 60.84 207 ILE A CA 1
ATOM 1603 C C . ILE A 1 207 ? -1.893 21.371 -18.479 1.00 60.84 207 ILE A C 1
ATOM 1605 O O . ILE A 1 207 ? -2.213 21.493 -19.661 1.00 60.84 207 ILE A O 1
ATOM 1609 N N . LYS A 1 208 ? -2.382 22.185 -17.532 1.00 61.97 208 LYS A N 1
ATOM 1610 C CA . LYS A 1 208 ? -3.321 23.280 -17.834 1.00 61.97 208 LYS A CA 1
ATOM 1611 C C . LYS A 1 208 ? -2.748 24.275 -18.849 1.00 61.97 208 LYS A C 1
ATOM 1613 O O . LYS A 1 208 ? -3.445 24.622 -19.797 1.00 61.97 208 LYS A O 1
ATOM 1618 N N . LYS A 1 209 ? -1.482 24.687 -18.711 1.00 57.34 209 LYS A N 1
ATOM 1619 C CA . LYS A 1 209 ? -0.815 25.580 -19.679 1.00 57.34 209 LYS A CA 1
ATOM 1620 C C . LYS A 1 209 ? -0.691 24.955 -21.074 1.00 57.34 209 LYS A C 1
ATOM 1622 O O . LYS A 1 209 ? -0.900 25.653 -22.062 1.00 57.34 209 LYS A O 1
ATOM 1627 N N . SER A 1 210 ? -0.421 23.651 -21.167 1.00 53.75 210 SER A N 1
ATOM 1628 C CA . SER A 1 210 ? -0.319 22.945 -22.455 1.00 53.75 210 SER A CA 1
ATOM 1629 C C . SER A 1 210 ? -1.657 22.830 -23.201 1.00 53.75 210 SER A C 1
ATOM 1631 O O . SER A 1 210 ? -1.687 22.907 -24.428 1.00 53.75 210 SER A O 1
ATOM 1633 N N . VAL A 1 211 ? -2.772 22.707 -22.471 1.00 57.44 211 VAL A N 1
ATOM 1634 C CA . VAL A 1 211 ? -4.124 22.679 -23.056 1.00 57.44 211 VAL A CA 1
ATOM 1635 C C . VAL A 1 211 ? -4.519 24.065 -23.569 1.00 57.44 211 VAL A C 1
ATOM 1637 O O . VAL A 1 211 ? -5.047 24.177 -24.672 1.00 57.44 211 VAL A O 1
ATOM 1640 N N . VAL A 1 212 ? -4.187 25.127 -22.826 1.00 56.19 212 VAL A N 1
ATOM 1641 C CA . VAL A 1 212 ? -4.445 26.516 -23.249 1.00 56.19 212 VAL A CA 1
ATOM 1642 C C . VAL A 1 212 ? -3.635 26.887 -24.500 1.00 56.19 212 VAL A C 1
ATOM 1644 O O . VAL A 1 212 ? -4.172 27.522 -25.400 1.00 56.19 212 VAL A O 1
ATOM 1647 N N . HIS A 1 213 ? -2.382 26.431 -24.623 1.00 50.59 213 HIS A N 1
ATOM 1648 C CA . HIS A 1 213 ? -1.580 26.651 -25.838 1.00 50.59 213 HIS A CA 1
ATOM 1649 C C . HIS A 1 213 ? -2.119 25.920 -27.078 1.00 50.59 213 HIS A C 1
ATOM 1651 O O . HIS A 1 213 ? -1.960 26.412 -28.190 1.00 50.59 213 HIS A O 1
ATOM 1657 N N . LYS A 1 214 ? -2.784 24.767 -26.912 1.00 48.84 214 LYS A N 1
ATOM 1658 C CA . LYS A 1 214 ? -3.418 24.050 -28.032 1.00 48.84 214 LYS A CA 1
ATOM 1659 C C . LYS A 1 214 ? -4.706 24.709 -28.531 1.00 48.84 214 LYS A C 1
ATOM 1661 O O . LYS A 1 214 ? -5.042 24.528 -29.692 1.00 48.84 214 LYS A O 1
ATOM 1666 N N . MET A 1 215 ? -5.409 25.461 -27.685 1.00 49.88 215 MET A N 1
ATOM 1667 C CA . MET A 1 215 ? -6.625 26.191 -28.075 1.00 49.88 215 MET A CA 1
ATOM 1668 C C . MET A 1 215 ? -6.347 27.582 -28.660 1.00 49.88 215 MET A C 1
ATOM 1670 O O . MET A 1 215 ? -7.221 28.136 -29.309 1.00 49.88 215 MET A O 1
ATOM 1674 N N . ALA A 1 216 ? -5.151 28.142 -28.453 1.00 50.31 216 ALA A N 1
ATOM 1675 C CA . ALA A 1 216 ? -4.764 29.453 -28.983 1.00 50.31 216 ALA A CA 1
ATOM 1676 C C . ALA A 1 216 ? -4.182 29.412 -30.415 1.00 50.31 216 ALA A C 1
ATOM 1678 O O . ALA A 1 216 ? -3.867 30.461 -30.964 1.00 50.31 216 ALA A O 1
ATOM 1679 N N . ASN A 1 217 ? -4.025 28.218 -31.000 1.00 45.81 217 ASN A N 1
ATOM 1680 C CA . ASN A 1 217 ? -3.486 27.989 -32.350 1.00 45.81 217 ASN A CA 1
ATOM 1681 C C . ASN A 1 217 ? -4.525 27.346 -33.297 1.00 45.81 217 ASN A C 1
ATOM 1683 O O . ASN A 1 217 ? -4.157 26.591 -34.198 1.00 45.81 217 ASN A O 1
ATOM 1687 N N . ILE A 1 218 ? -5.813 27.620 -33.071 1.00 43.56 218 ILE A N 1
ATOM 1688 C CA . ILE A 1 218 ? -6.908 27.309 -34.002 1.00 43.56 218 ILE A CA 1
ATOM 1689 C C . ILE A 1 218 ? -7.534 28.626 -34.443 1.00 43.56 218 ILE A C 1
ATOM 1691 O O . ILE A 1 218 ? -7.817 29.448 -33.543 1.00 43.56 218 ILE A O 1
#

Organism: NCBI:txid4795

=== Feature glossary ===
Key to the feature types in this record:

pLDDT. pLDDT is the predicted lDDT-Cα score: AlphaFold's confidence that the local environment of each residue (all inter-atomic distances within 15 Å) is correctly placed. It is a per-residue number between 0 and 100, with higher meaning more reliable.

Radius of gyration, Cα contacts, bounding box. The geometric summary reports three shape descriptors. Rg (radius of gyration) measures how spread out the Cα atoms are about their centre of mass; compact globular proteins have small Rg, elongated or unfolded ones large. Cα contacts (<8 Å, |i−j|>4) count long-range residue pairs in spatial proximity — high for tightly packed folds, near zero for rods or random coil. The bounding-box extents give the protein's footprint along x, y, z in Å.

Backbone torsions (φ/ψ). Backbone dihedral angles. Every residue except chain termini has a φ (preceding-C → N → Cα → C) and a ψ (N → Cα → C → next-N). They are reported in degrees following the IUPAC sign convention. Secondary structure is essentially a statement about which (φ, ψ) basin each residue occupies.

Contact-map, Ramachandran, and PAE plots. Plot images: a contact map (which residues are close in 3D, as an N×N binary image), a Ramachandran scatter (backbone torsion angles, revealing secondary-structure composition at a glance), and — for AlphaFold structures — a PAE heatmap (pairwise prediction confidence).

Predicted aligned error. Predicted Aligned Error (PAE) is an AlphaFold confidence matrix: entry (i, j) is the expected error in the position of residue j, in ångströms, when the prediction is superimposed on the true structure at residue i. Low PAE within a block of residues means that block is internally rigid and well-predicted; high PAE between two blocks means their relative placement is uncertain even if each block individually is confident.

Secondary structure (3-state, P-SEA). Three-state secondary structure (P-SEA) collapses the eight DSSP classes into helix (a), strand (b), and coil (c). P-SEA assigns these from Cα geometry alone — distances and angles — without requiring backbone oxygens, so it works on any Cα trace.

Solvent-accessible surface area. Solvent-accessible surface area (SASA) is the area in Å² traced out by the centre of a 1.4 Å probe sphere (a water molecule) rolled over the protein's van der Waals surface (Shrake–Rupley / Lee–Richards construction). Buried residues have near-zero SASA; fully exposed residues can exceed 200 Å². The total SASA scales roughly with the number of surface residues.

Foldseek 3Di. The Foldseek 3Di string encodes local tertiary geometry as a 20-letter alphabet — one character per residue — derived from the relative positions of nearby Cα atoms. Unlike the amino-acid sequence, 3Di is a direct function of the 3D structure, so two proteins with the same fold have similar 3Di strings even at low sequence identity.

B-factor. For experimental (PDB) structures, the B-factor (temperature factor) quantifies the positional spread of each atom in the crystal — a combination of thermal vibration and static disorder — in units of Å². High B-factors mark flexible loops or poorly resolved regions; low B-factors mark the rigid, well-ordered core.

mmCIF coordinates. The mmCIF block holds the 3D Cartesian coordinates of each backbone atom (N, Cα, C, O) in ångströms. mmCIF is the PDB's canonical archive format — a tagged-loop text representation of the atomic model.

InterPro / GO / CATH / organism. Functional annotations link the protein to curated databases. InterPro entries identify conserved domains and families by matching the sequence against member-database signatures (Pfam, PROSITE, CDD, …). Gene Ontology (GO) terms describe molecular function, biological process, and cellular component in a controlled vocabulary. CATH places the structure in a hierarchical fold classification (Class/Architecture/Topology/Homologous-superfamily). The organism is the source species.

Rendered structure images. Structure images are PyMOL renders from six orthogonal camera directions. Cartoon representation draws helices as coils and strands as arrows; sticks shows the backbone as bonds; surface shows the solvent-excluded envelope. Rainbow coloring maps sequence position to hue (blue→red, N→C); chain coloring assigns a distinct color per polypeptide.

Sequence. This is the polypeptide sequence — one letter per residue, N-terminus first. Length ranges from a few dozen residues for small domains to over a thousand for large multi-domain proteins.

Secondary structure (8-state, DSSP). The SS8 string is DSSP's per-residue secondary-structure call. α-helix (H) means an i→i+4 H-bond ladder; β-strand (E) means the residue participates in a β-sheet; 3₁₀ (G) and π (I) are tighter and wider helices; T/S are turns/bends; '-' is loop.

Nearest PDB structures. Structural nearest neighbors (via Foldseek easy-search vs the PDB). Reported per hit: target PDB id, E-value, and alignment TM-score. A TM-score above ~0.5 is the conventional threshold for 'same fold'.